Protein AF-A0ABD0XLP2-F1 (afdb_monomer)

Organism: Umbra pygmaea (NCBI:txid75934)

InterPro domains:
  IPR050401 Cyclic nucleotide synthase [PTHR11920] (125-281)

pLDDT: mean 72.4, std 16.61, range [35.53, 95.44]

Radius of gyration: 47.88 Å; Cα contacts (8 Å, |Δi|>4): 166; chains: 1; bounding box: 102×60×134 Å

Structure (mmCIF, N/CA/C/O backbone):
data_AF-A0ABD0XLP2-F1
#
_entry.id   AF-A0ABD0XLP2-F1
#
loop_
_atom_site.group_PDB
_atom_site.id
_atom_site.type_symbol
_atom_site.label_atom_id
_atom_site.label_alt_id
_atom_site.label_comp_id
_atom_site.label_asym_id
_atom_site.label_entity_id
_atom_site.label_seq_id
_atom_site.pdbx_PDB_ins_code
_atom_site.Cartn_x
_atom_site.Cartn_y
_atom_site.Cartn_z
_atom_site.occupancy
_atom_site.B_iso_or_equiv
_atom_site.auth_seq_id
_atom_site.auth_comp_id
_atom_site.auth_asym_id
_atom_site.auth_atom_id
_atom_site.pdbx_PDB_model_num
ATOM 1 N N . MET A 1 1 ? -5.937 -37.568 10.410 1.00 35.53 1 MET A N 1
ATOM 2 C CA . MET A 1 1 ? -6.331 -36.378 11.197 1.00 35.53 1 MET A CA 1
ATOM 3 C C . MET A 1 1 ? -5.118 -35.465 11.340 1.00 35.53 1 MET A C 1
ATOM 5 O O . MET A 1 1 ? -4.284 -35.710 12.200 1.00 35.53 1 MET A O 1
ATOM 9 N N . LYS A 1 2 ? -4.945 -34.484 10.444 1.00 35.62 2 LYS A N 1
ATOM 10 C CA . LYS A 1 2 ? -3.869 -33.482 10.537 1.00 35.62 2 LYS A CA 1
ATOM 11 C C . LYS A 1 2 ? -4.492 -32.168 11.014 1.00 35.62 2 LYS A C 1
ATOM 13 O O . LYS A 1 2 ? -5.402 -31.656 10.377 1.00 35.62 2 LYS A O 1
ATOM 18 N N . SER A 1 3 ? -4.052 -31.692 12.175 1.00 38.22 3 SER A N 1
ATOM 19 C CA . SER A 1 3 ? -4.499 -30.436 12.784 1.00 38.22 3 SER A CA 1
ATOM 20 C C . SER A 1 3 ? -3.808 -29.268 12.076 1.00 38.22 3 SER A C 1
ATOM 22 O O . SER A 1 3 ? -2.582 -29.167 12.111 1.00 38.22 3 SER A O 1
ATOM 24 N N . HIS A 1 4 ? -4.585 -28.421 11.400 1.00 44.06 4 HIS A N 1
ATOM 25 C CA . HIS A 1 4 ? -4.099 -27.193 10.771 1.00 44.06 4 HIS A CA 1
ATOM 26 C C . HIS A 1 4 ? -3.971 -26.078 11.828 1.00 44.06 4 HIS A C 1
ATOM 28 O O . HIS A 1 4 ? -4.873 -25.874 12.641 1.00 44.06 4 HIS A O 1
ATOM 34 N N . ARG A 1 5 ? -2.821 -25.389 11.845 1.00 40.41 5 ARG A N 1
ATOM 35 C CA . ARG A 1 5 ? -2.496 -24.256 12.735 1.00 40.41 5 ARG A CA 1
ATOM 36 C C . ARG A 1 5 ? -2.388 -22.968 11.916 1.00 40.41 5 ARG A C 1
ATOM 38 O O . ARG A 1 5 ? -1.943 -23.021 10.772 1.00 40.41 5 ARG A O 1
ATOM 45 N N . SER A 1 6 ? -2.754 -21.828 12.505 1.00 43.44 6 SER A N 1
ATOM 46 C CA . SER A 1 6 ? -2.600 -20.505 11.878 1.00 43.44 6 SER A CA 1
ATOM 47 C C . SER A 1 6 ? -1.142 -20.011 11.907 1.00 43.44 6 SER A C 1
ATOM 49 O O . SER A 1 6 ? -0.283 -20.612 12.558 1.00 43.44 6 SER A O 1
ATOM 51 N N . SER A 1 7 ? -0.861 -18.881 11.244 1.00 43.84 7 SER A N 1
ATOM 52 C CA . SER A 1 7 ? 0.463 -18.231 11.143 1.00 43.84 7 SER A CA 1
ATOM 53 C C . SER A 1 7 ? 1.088 -17.795 12.481 1.00 43.84 7 SER A C 1
ATOM 55 O O . SER A 1 7 ? 2.247 -17.388 12.507 1.00 43.84 7 SER A O 1
ATOM 57 N N . GLN A 1 8 ? 0.358 -17.918 13.595 1.00 44.94 8 GLN A N 1
ATOM 58 C CA . GLN A 1 8 ? 0.845 -17.688 14.963 1.00 44.94 8 GLN A CA 1
ATOM 59 C C . GLN A 1 8 ? 0.905 -18.969 15.819 1.00 44.94 8 GLN A C 1
ATOM 61 O O . GLN A 1 8 ? 1.177 -18.909 17.014 1.00 44.94 8 GLN A O 1
ATOM 66 N N . GLY A 1 9 ? 0.680 -20.150 15.232 1.00 43.00 9 GLY A N 1
ATOM 67 C CA . GLY A 1 9 ? 0.882 -21.437 15.905 1.00 43.00 9 GLY A CA 1
ATOM 68 C C . GLY A 1 9 ? -0.204 -21.850 16.906 1.00 43.00 9 GLY A C 1
ATOM 69 O O . GLY A 1 9 ? -0.047 -22.887 17.553 1.00 43.00 9 GLY A O 1
ATOM 70 N N . GLN A 1 10 ? -1.312 -21.112 17.018 1.00 47.41 10 GLN A N 1
ATOM 71 C CA . GLN A 1 10 ? -2.465 -21.519 17.828 1.00 47.41 10 GLN A CA 1
ATOM 72 C C . GLN A 1 10 ? -3.327 -22.563 17.100 1.00 47.41 10 GLN A C 1
ATOM 74 O O . GLN A 1 10 ? -3.529 -22.507 15.884 1.00 47.41 10 GLN A O 1
ATOM 79 N N . ALA A 1 11 ? -3.813 -23.547 17.861 1.00 47.97 11 ALA A N 1
ATOM 80 C CA . ALA A 1 11 ? -4.757 -24.552 17.386 1.00 47.97 11 ALA A CA 1
ATOM 81 C C . ALA A 1 11 ? -6.171 -23.950 17.340 1.00 47.97 11 ALA A C 1
ATOM 83 O O . ALA A 1 11 ? -6.592 -23.296 18.292 1.00 47.97 11 ALA A O 1
ATOM 84 N N . CYS A 1 12 ? -6.906 -24.183 16.250 1.00 44.84 12 CYS A N 1
ATOM 85 C CA . CYS A 1 12 ? -8.290 -23.729 16.066 1.00 44.84 12 CYS A C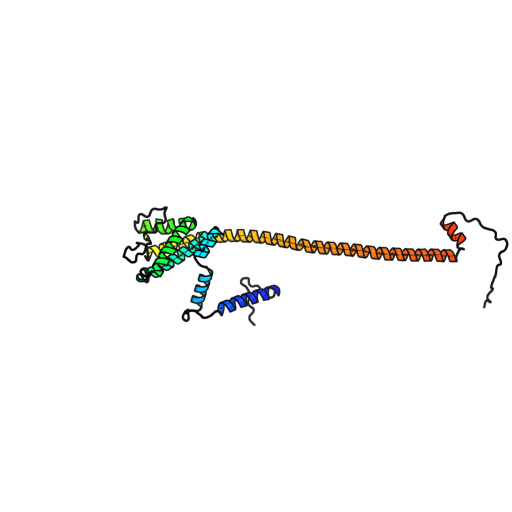A 1
ATOM 86 C C . CYS A 1 12 ? -9.264 -24.547 16.936 1.00 44.84 12 CYS A C 1
ATOM 88 O O . CYS A 1 12 ? -10.045 -25.339 16.422 1.00 44.84 12 CYS A O 1
ATOM 90 N N . SER A 1 13 ? -9.172 -24.424 18.261 1.00 48.22 13 SER A N 1
ATOM 91 C CA . SER A 1 13 ? -10.029 -25.143 19.217 1.00 48.22 13 SER A CA 1
ATOM 92 C C . SER A 1 13 ? -11.009 -24.236 19.966 1.00 48.22 13 SER A C 1
ATOM 94 O O . SER A 1 13 ? -11.648 -24.685 20.914 1.00 48.22 13 SER A O 1
ATOM 96 N N . GLN A 1 14 ? -11.134 -22.964 19.576 1.00 53.00 14 GLN A N 1
ATOM 97 C CA . GLN A 1 14 ? -12.180 -22.075 20.083 1.00 53.00 14 GLN A CA 1
ATOM 98 C C . GLN A 1 14 ? -13.362 -22.089 19.115 1.00 53.00 14 GLN A C 1
ATOM 100 O O . GLN A 1 14 ? -13.201 -21.782 17.937 1.00 53.00 14 GLN A O 1
ATOM 105 N N . VAL A 1 15 ? -14.533 -22.467 19.632 1.00 57.34 15 VAL A N 1
ATOM 106 C CA . VAL A 1 15 ? -15.779 -22.720 18.885 1.00 57.34 15 VAL A CA 1
ATOM 107 C C . VAL A 1 15 ? -16.191 -21.529 18.003 1.00 57.34 15 VAL A C 1
ATOM 109 O O . VAL A 1 15 ? -16.695 -21.743 16.911 1.00 57.34 15 VAL A O 1
ATOM 112 N N . GLU A 1 16 ? -15.887 -20.290 18.404 1.00 52.69 16 GLU A N 1
ATOM 113 C CA . GLU A 1 16 ? -16.194 -19.078 17.620 1.00 52.69 16 GLU A CA 1
ATOM 114 C C . GLU A 1 16 ? -15.282 -18.860 16.398 1.00 52.69 16 GLU A C 1
ATOM 116 O O . GLU A 1 16 ? -15.665 -18.159 15.466 1.00 52.69 16 GLU A O 1
ATOM 121 N N . LEU A 1 17 ? -14.087 -19.463 16.362 1.00 50.81 17 LEU A N 1
ATOM 122 C CA . LEU A 1 17 ? -13.168 -19.346 15.221 1.00 50.81 17 LEU A CA 1
ATOM 123 C C . LEU A 1 17 ? -13.360 -20.456 14.182 1.00 50.81 17 LEU A C 1
ATOM 125 O O . LEU A 1 17 ? -12.813 -20.356 13.085 1.00 50.81 17 LEU A O 1
ATOM 129 N N . VAL A 1 18 ? -14.104 -21.514 14.519 1.00 57.09 18 VAL A N 1
ATOM 130 C CA . VAL A 1 18 ? -14.320 -22.664 13.630 1.00 57.09 18 VAL A CA 1
ATOM 131 C C . VAL A 1 18 ? -15.167 -22.253 12.431 1.00 57.09 18 VAL A C 1
ATOM 133 O O . VAL A 1 18 ? -14.746 -22.510 11.308 1.00 57.09 18 VAL A O 1
ATOM 136 N N . ASP A 1 19 ? -16.261 -21.521 12.655 1.00 59.16 19 ASP A N 1
ATOM 137 C CA . ASP A 1 19 ? -17.116 -20.999 11.578 1.00 59.16 19 ASP A CA 1
ATOM 138 C C . ASP A 1 19 ? -16.369 -19.995 10.698 1.00 59.16 19 ASP A C 1
ATOM 140 O O . ASP A 1 19 ? -16.501 -20.006 9.476 1.00 59.16 19 ASP A O 1
ATOM 144 N N . PHE A 1 20 ? -15.524 -19.151 11.297 1.00 51.28 20 PHE A N 1
ATOM 145 C CA . PHE A 1 20 ? -14.704 -18.209 10.540 1.00 51.28 20 PHE A CA 1
ATOM 146 C C . PHE A 1 20 ? -13.661 -18.929 9.681 1.00 51.28 20 PHE A C 1
ATOM 148 O O . PHE A 1 20 ? -13.504 -18.595 8.511 1.00 51.28 20 PHE A O 1
ATOM 155 N N . CYS A 1 21 ? -12.968 -19.932 10.228 1.00 51.94 21 CYS A N 1
ATOM 156 C CA . CYS A 1 21 ? -11.991 -20.722 9.484 1.00 51.94 21 CYS A CA 1
ATOM 157 C C . CYS A 1 21 ? -12.639 -21.633 8.438 1.00 51.94 21 CYS A C 1
ATOM 159 O O . CYS A 1 21 ? -12.037 -21.831 7.387 1.00 51.94 21 CYS A O 1
ATOM 161 N N . GLN A 1 22 ? -13.840 -22.160 8.688 1.00 61.19 22 GLN A N 1
ATOM 162 C CA . GLN A 1 22 ? -14.605 -22.902 7.687 1.00 61.19 22 GLN A CA 1
ATOM 163 C C . GLN A 1 22 ? -15.065 -21.988 6.563 1.00 61.19 22 GLN A C 1
ATOM 165 O O . GLN A 1 22 ? -14.794 -22.322 5.419 1.00 61.19 22 GLN A O 1
ATOM 170 N N . ASN A 1 23 ? -15.615 -20.810 6.869 1.00 58.75 23 ASN A N 1
ATOM 171 C CA . ASN A 1 23 ? -15.965 -19.825 5.847 1.00 58.75 23 ASN A CA 1
ATOM 172 C C . ASN A 1 23 ? -14.739 -19.397 5.046 1.00 58.75 23 ASN A C 1
ATOM 174 O O . ASN A 1 23 ? -14.781 -19.385 3.825 1.00 58.75 23 ASN A O 1
ATOM 178 N N . LEU A 1 24 ? -13.617 -19.086 5.700 1.00 54.25 24 LEU A N 1
ATOM 179 C CA . LEU A 1 24 ? -12.378 -18.741 5.000 1.00 54.25 24 LEU A CA 1
ATOM 180 C C . LEU A 1 24 ? -11.895 -19.882 4.114 1.00 54.25 24 LEU A C 1
ATOM 182 O O . LEU A 1 24 ? -11.473 -19.638 2.991 1.00 54.25 24 LEU A O 1
ATOM 186 N N . ASN A 1 25 ? -11.951 -21.116 4.606 1.00 57.97 25 ASN A N 1
ATOM 187 C CA . ASN A 1 25 ? -11.546 -22.277 3.838 1.00 57.97 25 ASN A CA 1
ATOM 188 C C . ASN A 1 25 ? -12.509 -22.545 2.677 1.00 57.97 25 ASN A C 1
ATOM 190 O O . ASN A 1 25 ? -12.039 -22.889 1.605 1.00 57.97 25 ASN A O 1
ATOM 194 N N . GLU A 1 26 ? -13.815 -22.349 2.843 1.00 56.56 26 GLU A N 1
ATOM 195 C CA . GLU A 1 26 ? -14.806 -22.441 1.767 1.00 56.56 26 GLU A CA 1
ATOM 196 C C . GLU A 1 26 ? -14.599 -21.340 0.732 1.00 56.56 26 GLU A C 1
ATOM 198 O O . GLU A 1 26 ? -14.468 -21.670 -0.439 1.00 56.56 26 GLU A O 1
ATOM 203 N N . TYR A 1 27 ? -14.399 -20.084 1.142 1.00 51.25 27 TYR A N 1
ATOM 204 C CA . TYR A 1 27 ? -14.026 -18.995 0.235 1.00 51.25 27 TYR A CA 1
ATOM 205 C C . TYR A 1 27 ? -12.727 -19.301 -0.509 1.00 51.25 27 TYR A C 1
ATOM 207 O O . TYR A 1 27 ? -12.660 -19.121 -1.718 1.00 51.25 27 TYR A O 1
ATOM 215 N N . PHE A 1 28 ? -11.698 -19.805 0.176 1.00 52.19 28 PHE A N 1
ATOM 216 C CA . PHE A 1 28 ? -10.444 -20.195 -0.470 1.00 52.19 28 PHE A CA 1
ATOM 217 C C . PHE A 1 28 ? -10.615 -21.403 -1.398 1.00 52.19 28 PHE A C 1
ATOM 219 O O . PHE A 1 28 ? -9.983 -21.448 -2.449 1.00 52.19 28 PHE A O 1
ATOM 226 N N . THR A 1 29 ? -11.464 -22.368 -1.047 1.00 53.88 29 THR A N 1
ATOM 227 C CA . THR A 1 29 ? -11.685 -23.588 -1.839 1.00 53.88 29 THR A CA 1
ATOM 228 C C . THR A 1 29 ? -12.561 -23.302 -3.057 1.00 53.88 29 THR A C 1
ATOM 230 O O . THR A 1 29 ? -12.259 -23.788 -4.140 1.00 53.88 29 THR A O 1
ATOM 233 N N . GLU A 1 30 ? -13.591 -22.470 -2.921 1.00 53.62 30 GLU A N 1
ATOM 234 C CA . GLU A 1 30 ? -14.420 -21.951 -4.013 1.00 53.62 30 GLU A CA 1
ATOM 235 C C . GLU A 1 30 ? -13.583 -21.066 -4.948 1.00 53.62 30 GLU A C 1
ATOM 237 O O . GLU A 1 30 ? -13.613 -21.232 -6.167 1.00 53.62 30 GLU A O 1
ATOM 242 N N . TYR A 1 31 ? -12.714 -20.222 -4.385 1.00 49.62 31 TYR A N 1
ATOM 243 C CA . TYR A 1 31 ? -11.760 -19.420 -5.147 1.00 49.62 31 TYR A CA 1
ATOM 244 C C . TYR A 1 31 ? -10.750 -20.289 -5.908 1.00 49.62 31 TYR A C 1
ATOM 246 O O . TYR A 1 31 ? -10.443 -19.998 -7.059 1.00 49.62 31 TYR A O 1
ATOM 254 N N . LEU A 1 32 ? -10.249 -21.383 -5.327 1.00 52.09 32 LEU A N 1
ATOM 255 C CA . LEU A 1 32 ? -9.331 -22.313 -6.002 1.00 52.09 32 LEU A CA 1
ATOM 256 C C . LEU A 1 32 ? -10.029 -23.229 -7.026 1.00 52.09 32 LEU A C 1
ATOM 258 O O . LEU A 1 32 ? -9.410 -23.574 -8.027 1.00 52.09 32 LEU A O 1
ATOM 262 N N . ASN A 1 33 ? -11.302 -23.580 -6.820 1.00 53.81 33 ASN A N 1
ATOM 263 C CA . ASN A 1 33 ? -12.069 -24.460 -7.713 1.00 53.81 33 ASN A CA 1
ATOM 264 C C . ASN A 1 33 ? -12.760 -23.746 -8.882 1.00 53.81 33 ASN A C 1
ATOM 266 O O . ASN A 1 33 ? -13.297 -24.431 -9.755 1.00 53.81 33 ASN A O 1
ATOM 270 N N . THR A 1 34 ? -12.748 -22.410 -8.944 1.00 42.75 34 THR A N 1
ATOM 271 C CA . THR A 1 34 ? -13.166 -21.676 -10.151 1.00 42.75 34 THR A CA 1
ATOM 272 C C . THR A 1 34 ? -12.134 -21.879 -11.256 1.00 42.75 34 THR A C 1
ATOM 274 O O . THR A 1 34 ? -11.219 -21.087 -11.479 1.00 42.75 34 THR A O 1
ATOM 277 N N . ASN A 1 35 ? -12.279 -23.011 -11.929 1.00 44.38 35 ASN A N 1
ATOM 278 C CA . ASN A 1 35 ? -11.600 -23.338 -13.159 1.00 44.38 35 ASN A CA 1
ATOM 279 C C . ASN A 1 35 ? -12.581 -23.176 -14.321 1.00 44.38 35 ASN A C 1
ATOM 281 O O . ASN A 1 35 ? -13.688 -23.705 -14.282 1.00 44.38 35 ASN A O 1
ATOM 285 N N . LEU A 1 36 ? -12.064 -22.549 -15.378 1.00 48.78 36 LEU A N 1
ATOM 286 C CA . LEU A 1 36 ? -12.473 -22.695 -16.774 1.00 48.78 36 LEU A CA 1
ATOM 287 C C . LEU A 1 36 ? -13.747 -21.972 -17.232 1.00 48.78 36 LEU A C 1
ATOM 289 O O . LEU A 1 36 ? -14.801 -22.579 -17.375 1.00 48.78 36 LEU A O 1
ATOM 293 N N . GLU A 1 37 ? -13.557 -20.748 -17.724 1.00 39.84 37 GLU A N 1
ATOM 294 C CA . GLU A 1 37 ? -14.137 -20.378 -19.028 1.00 39.84 37 GLU A CA 1
ATOM 295 C C . GLU A 1 37 ? -13.203 -19.460 -19.844 1.00 39.84 37 GLU A C 1
ATOM 297 O O . GLU A 1 37 ? -13.639 -18.618 -20.621 1.00 39.84 37 GLU A O 1
ATOM 302 N N . GLY A 1 38 ? -11.884 -19.617 -19.664 1.00 48.81 38 GLY A N 1
ATOM 303 C CA . GLY A 1 38 ? -10.863 -18.830 -20.358 1.00 48.81 38 GLY A CA 1
ATOM 304 C C . GLY A 1 38 ? -9.609 -19.648 -20.664 1.00 48.81 38 GLY A C 1
ATOM 305 O O . GLY A 1 38 ? -9.211 -20.506 -19.878 1.00 48.81 38 GLY A O 1
ATOM 306 N N . ASP A 1 39 ? -9.030 -19.379 -21.829 1.00 45.28 39 ASP A N 1
ATOM 307 C CA . ASP A 1 39 ? -8.025 -20.114 -22.612 1.00 45.28 39 ASP A CA 1
ATOM 308 C C . ASP A 1 39 ? -6.619 -20.245 -21.970 1.00 45.28 39 ASP A C 1
ATOM 310 O O . ASP A 1 39 ? -5.605 -19.907 -22.569 1.00 45.28 39 ASP A O 1
ATOM 314 N N . TYR A 1 40 ? -6.529 -20.717 -20.721 1.00 52.31 40 TYR A N 1
ATOM 315 C CA . TYR A 1 40 ? -5.266 -20.795 -19.961 1.00 52.31 40 TYR A CA 1
ATOM 316 C C . TYR A 1 40 ? -4.974 -22.207 -19.437 1.00 52.31 40 TYR A C 1
ATOM 318 O O . TYR A 1 40 ? -4.609 -22.407 -18.280 1.00 52.31 40 TYR A O 1
ATOM 326 N N . LYS A 1 41 ? -5.150 -23.222 -20.289 1.00 51.78 41 LYS A N 1
ATOM 327 C CA . LYS A 1 41 ? -4.984 -24.641 -19.917 1.00 51.78 41 LYS A CA 1
ATOM 328 C C . LYS A 1 41 ? -3.528 -25.102 -19.743 1.00 51.78 41 LYS A C 1
ATOM 330 O O . LYS A 1 41 ? -3.315 -26.219 -19.283 1.00 51.78 41 LYS A O 1
ATOM 335 N N . GLU A 1 42 ? -2.544 -24.279 -20.104 1.00 52.97 42 GLU A N 1
ATOM 336 C CA . GLU A 1 42 ? -1.121 -24.669 -20.135 1.00 52.97 42 GLU A CA 1
ATOM 337 C C . GLU A 1 42 ? -0.269 -24.103 -18.990 1.00 52.97 42 GLU A C 1
ATOM 339 O O . GLU A 1 42 ? 0.909 -24.437 -18.873 1.00 52.97 42 GLU A O 1
ATOM 344 N N . TRP A 1 43 ? -0.818 -23.241 -18.135 1.00 47.06 43 TRP A N 1
ATOM 345 C CA . TRP A 1 43 ? -0.012 -22.552 -17.128 1.00 47.06 43 TRP A CA 1
ATOM 346 C C . TRP A 1 43 ? 0.141 -23.413 -15.873 1.00 47.06 43 TRP A C 1
ATOM 348 O O . TRP A 1 43 ? -0.826 -23.963 -15.351 1.00 47.06 43 TRP A O 1
ATOM 358 N N . SER A 1 44 ? 1.373 -23.519 -15.368 1.00 57.72 44 SER A N 1
ATOM 359 C CA . SER A 1 44 ? 1.646 -24.168 -14.082 1.00 57.72 44 SER A CA 1
ATOM 360 C C . SER A 1 44 ? 0.806 -23.543 -12.958 1.00 57.72 44 SER A C 1
ATOM 362 O O . SER A 1 44 ? 0.502 -22.345 -12.979 1.00 57.72 44 SER A O 1
ATOM 364 N N . GLU A 1 45 ? 0.480 -24.326 -11.931 1.00 57.78 45 GLU A N 1
ATOM 365 C CA . GLU A 1 45 ? -0.261 -23.850 -10.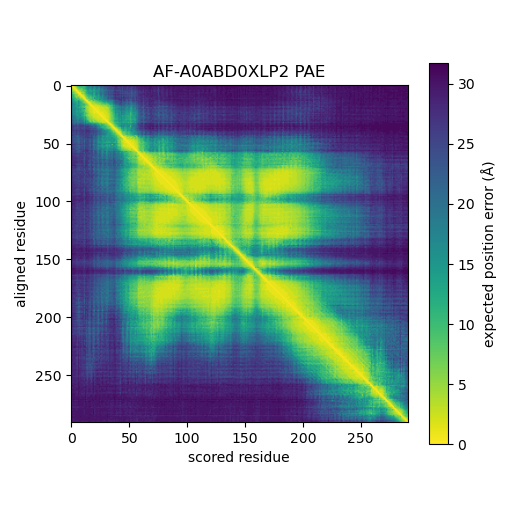750 1.00 57.78 45 GLU A CA 1
ATOM 366 C C . GLU A 1 45 ? 0.404 -22.614 -10.104 1.00 57.78 45 GLU A C 1
ATOM 368 O O . GLU A 1 45 ? -0.276 -21.718 -9.606 1.00 57.78 45 GLU A O 1
ATOM 373 N N . PHE A 1 46 ? 1.735 -22.509 -10.196 1.00 47.91 46 PHE A N 1
ATOM 374 C CA . PHE A 1 46 ? 2.505 -21.356 -9.726 1.00 47.91 46 PHE A CA 1
ATOM 375 C C . PHE A 1 46 ? 2.282 -20.095 -10.565 1.00 47.91 46 PHE A C 1
ATOM 377 O O . PHE A 1 46 ? 2.081 -19.023 -10.000 1.00 47.91 46 PHE A O 1
ATOM 384 N N . SER A 1 47 ? 2.270 -20.203 -11.895 1.00 56.75 47 SER A N 1
ATOM 385 C CA . SER A 1 47 ? 1.957 -19.066 -12.777 1.00 56.75 47 SER A CA 1
ATOM 386 C C . SER A 1 47 ? 0.536 -18.554 -12.553 1.00 56.75 47 SER A C 1
ATOM 388 O O . SER A 1 47 ? 0.320 -17.348 -12.539 1.00 56.75 47 SER A O 1
ATOM 390 N N . LEU A 1 48 ? -0.418 -19.448 -12.281 1.00 55.41 48 LEU A N 1
ATOM 391 C CA . LEU A 1 48 ? -1.801 -19.064 -12.007 1.00 55.41 48 LEU A CA 1
ATOM 392 C C . LEU A 1 48 ? -1.953 -18.374 -10.640 1.00 55.41 48 LEU A C 1
ATOM 394 O O . LEU A 1 48 ? -2.684 -17.392 -10.512 1.00 55.41 48 LEU A O 1
ATOM 398 N N . ALA A 1 49 ? -1.213 -18.833 -9.625 1.00 56.44 49 ALA A N 1
ATOM 399 C CA . ALA A 1 49 ? -1.141 -18.163 -8.328 1.00 56.44 49 ALA A CA 1
ATOM 400 C C . ALA A 1 49 ? -0.512 -16.764 -8.438 1.00 56.44 49 ALA A C 1
ATOM 402 O O . ALA A 1 49 ? -1.006 -15.823 -7.820 1.00 56.44 49 ALA A O 1
ATOM 403 N N . ILE A 1 50 ? 0.536 -16.608 -9.253 1.00 54.59 50 ILE A N 1
ATOM 404 C CA . ILE A 1 50 ? 1.179 -15.312 -9.512 1.00 54.59 50 ILE A CA 1
ATOM 405 C C . ILE A 1 50 ? 0.197 -14.351 -10.192 1.00 54.59 50 ILE A C 1
ATOM 407 O O . ILE A 1 50 ? 0.052 -13.222 -9.733 1.00 54.59 50 ILE A O 1
ATOM 411 N N . VAL A 1 51 ? -0.535 -14.805 -11.212 1.00 54.12 51 VAL A N 1
ATOM 412 C CA . VAL A 1 51 ? -1.548 -13.997 -11.917 1.00 54.12 51 VAL A CA 1
ATOM 413 C C . VAL A 1 51 ? -2.655 -13.548 -10.973 1.00 54.12 51 VAL A C 1
ATOM 415 O O . VAL A 1 51 ? -2.985 -12.372 -10.937 1.00 54.12 51 VAL A O 1
ATOM 418 N N . ARG A 1 52 ? -3.169 -14.441 -10.123 1.00 57.78 52 ARG A N 1
ATOM 419 C CA . ARG A 1 52 ? -4.211 -14.084 -9.147 1.00 57.78 52 ARG A CA 1
ATOM 420 C C . ARG A 1 52 ? -3.717 -13.133 -8.054 1.00 57.78 52 ARG A C 1
ATOM 422 O O . ARG A 1 52 ? -4.496 -12.332 -7.546 1.00 57.78 52 ARG A O 1
ATOM 429 N N . ILE A 1 53 ? -2.440 -13.212 -7.673 1.00 58.09 53 ILE A N 1
ATOM 430 C CA . ILE A 1 53 ? -1.818 -12.237 -6.763 1.00 58.09 53 ILE A CA 1
ATOM 431 C C . ILE A 1 53 ? -1.664 -10.881 -7.466 1.00 58.09 53 ILE A C 1
ATOM 433 O O . ILE A 1 53 ? -1.911 -9.853 -6.841 1.00 58.09 53 ILE A O 1
ATOM 437 N N . LEU A 1 54 ? -1.310 -10.868 -8.753 1.00 56.84 54 LEU A N 1
ATOM 438 C CA . LEU A 1 54 ? -1.229 -9.651 -9.565 1.00 56.84 54 LEU A CA 1
ATOM 439 C C . LEU A 1 54 ? -2.613 -9.011 -9.784 1.00 56.84 54 LEU A C 1
ATOM 441 O O . LEU A 1 54 ? -2.741 -7.800 -9.613 1.00 56.84 54 LEU A O 1
ATOM 445 N N . ASP A 1 55 ? -3.659 -9.808 -10.022 1.00 54.84 55 ASP A N 1
ATOM 446 C CA . ASP A 1 55 ? -5.055 -9.346 -10.086 1.00 54.84 55 ASP A CA 1
ATOM 447 C C . ASP A 1 55 ? -5.524 -8.769 -8.744 1.00 54.84 55 ASP A C 1
ATOM 449 O O . ASP A 1 55 ? -6.200 -7.741 -8.705 1.00 54.84 55 ASP A O 1
ATOM 453 N N . PHE A 1 56 ? -5.116 -9.375 -7.621 1.00 51.47 56 PHE A N 1
ATOM 454 C CA . PHE A 1 56 ? -5.389 -8.836 -6.284 1.00 51.47 56 PHE A CA 1
ATOM 455 C C . PHE A 1 56 ? -4.691 -7.497 -6.042 1.00 51.47 56 PHE A C 1
ATOM 457 O O . PHE A 1 56 ? -5.209 -6.641 -5.320 1.00 51.47 56 PHE A O 1
ATOM 464 N N . TRP A 1 57 ? -3.517 -7.290 -6.644 1.00 52.78 57 TRP A N 1
ATOM 465 C CA . TRP A 1 57 ? -2.868 -5.991 -6.579 1.00 52.78 57 TRP A CA 1
ATOM 466 C C . TRP A 1 57 ? -3.727 -4.938 -7.303 1.00 52.78 57 TRP A C 1
ATOM 468 O O . TRP A 1 57 ? -3.693 -3.785 -6.893 1.00 52.78 57 TRP A O 1
ATOM 478 N N . GLY A 1 58 ? -4.589 -5.303 -8.250 1.00 58.66 58 GLY A N 1
ATOM 479 C CA . GLY A 1 58 ? -5.599 -4.415 -8.828 1.00 58.66 58 GLY A CA 1
ATOM 480 C C . GLY A 1 58 ? -5.082 -3.554 -9.979 1.00 58.66 58 GLY A C 1
ATOM 481 O O . GLY A 1 58 ? -3.894 -3.549 -10.301 1.00 58.66 58 GLY A O 1
ATOM 482 N N . ASP A 1 59 ? -6.006 -2.835 -10.609 1.00 67.81 59 ASP A N 1
ATOM 483 C CA . ASP A 1 59 ? -5.741 -2.024 -11.797 1.00 67.81 59 ASP A CA 1
ATOM 484 C C . ASP A 1 59 ? -5.120 -0.658 -11.445 1.00 67.81 59 ASP A C 1
ATOM 486 O O . ASP A 1 59 ? -5.400 -0.084 -10.385 1.00 67.81 59 ASP A O 1
ATOM 490 N N . VAL A 1 60 ? -4.294 -0.109 -12.341 1.00 69.38 60 VAL A N 1
ATOM 491 C CA . VAL A 1 60 ? -3.623 1.193 -12.157 1.00 69.38 60 VAL A CA 1
ATOM 492 C C . VAL A 1 60 ? -4.661 2.301 -11.936 1.00 69.38 60 VAL A C 1
ATOM 494 O O . VAL A 1 60 ? -4.475 3.179 -11.095 1.00 69.38 60 VAL A O 1
ATOM 497 N N . GLU A 1 61 ? -5.795 2.222 -12.624 1.00 70.69 61 GLU A N 1
ATOM 498 C CA . GLU A 1 61 ? -6.953 3.107 -12.526 1.00 70.69 61 GLU A CA 1
ATOM 499 C C . GLU A 1 61 ? -7.545 3.111 -11.117 1.00 70.69 61 GLU A C 1
ATOM 501 O O . GLU A 1 61 ? -7.836 4.171 -10.554 1.00 70.69 61 GLU A O 1
ATOM 506 N N . GLN A 1 62 ? -7.690 1.924 -10.524 1.00 70.88 62 GLN A N 1
ATOM 507 C CA . GLN A 1 62 ? -8.197 1.779 -9.164 1.00 70.88 62 GLN A CA 1
ATOM 508 C C . GLN A 1 62 ? -7.207 2.349 -8.153 1.00 70.88 62 GLN A C 1
ATOM 510 O O . GLN A 1 62 ? -7.622 3.012 -7.204 1.00 70.88 62 GLN A O 1
ATOM 515 N N . ASP A 1 63 ? -5.906 2.151 -8.365 1.00 68.31 63 ASP A N 1
ATOM 516 C CA . ASP A 1 63 ? -4.883 2.729 -7.499 1.00 68.31 63 ASP A CA 1
ATOM 517 C C . ASP A 1 63 ? -4.829 4.259 -7.610 1.00 68.31 63 ASP A C 1
ATOM 519 O O . ASP A 1 63 ? -4.685 4.928 -6.589 1.00 68.31 63 ASP A O 1
ATOM 523 N N . VAL A 1 64 ? -5.041 4.842 -8.794 1.00 72.25 64 VAL A N 1
ATOM 524 C CA . VAL A 1 64 ? -5.180 6.302 -8.957 1.00 72.25 64 VAL A CA 1
ATOM 525 C C . VAL A 1 64 ? -6.399 6.830 -8.191 1.00 72.25 64 VAL A C 1
ATOM 527 O O . VAL A 1 64 ? -6.300 7.854 -7.508 1.00 72.25 64 VAL A O 1
ATOM 530 N N . CYS A 1 65 ? -7.537 6.130 -8.243 1.00 71.62 65 CYS A N 1
ATOM 531 C CA . CYS A 1 65 ? -8.708 6.471 -7.430 1.00 71.62 65 CYS A CA 1
ATOM 532 C C . CYS A 1 65 ? -8.415 6.358 -5.927 1.00 71.62 65 CYS A C 1
ATOM 534 O O . CYS A 1 65 ? -8.759 7.266 -5.171 1.00 71.62 65 CYS A O 1
ATOM 536 N N . ARG A 1 66 ? -7.715 5.303 -5.492 1.00 71.06 66 ARG A N 1
ATOM 537 C CA . ARG A 1 66 ? -7.324 5.116 -4.086 1.00 71.06 66 ARG A CA 1
ATOM 538 C C . ARG A 1 66 ? -6.350 6.179 -3.602 1.00 71.06 66 ARG A C 1
ATOM 540 O O . ARG A 1 66 ? -6.471 6.596 -2.460 1.00 71.06 66 ARG A O 1
ATOM 547 N N . VAL A 1 67 ? -5.441 6.674 -4.443 1.00 76.06 67 VAL A N 1
ATOM 548 C CA . VAL A 1 67 ? -4.532 7.780 -4.083 1.00 76.06 67 VAL A CA 1
ATOM 549 C C . VAL A 1 67 ? -5.299 9.064 -3.763 1.00 76.06 67 VAL A C 1
ATOM 551 O O . VAL A 1 67 ? -4.884 9.827 -2.890 1.00 76.06 67 VAL A O 1
ATOM 554 N N . LYS A 1 68 ? -6.439 9.301 -4.424 1.00 75.00 68 LYS A N 1
ATOM 555 C CA . LYS A 1 68 ? -7.304 10.450 -4.122 1.00 75.00 68 LYS A CA 1
ATOM 556 C C . LYS A 1 68 ? -7.938 10.350 -2.730 1.00 75.00 68 LYS A C 1
ATOM 558 O O . LYS A 1 68 ? -8.139 11.376 -2.086 1.00 75.00 68 LYS A O 1
ATOM 563 N N . GLU A 1 69 ? -8.260 9.141 -2.282 1.00 74.25 69 GLU A N 1
ATOM 564 C CA . GLU A 1 69 ? -8.883 8.889 -0.976 1.00 74.25 69 GLU A CA 1
ATOM 565 C C . GLU A 1 69 ? -7.847 8.726 0.146 1.00 74.25 69 GLU A C 1
ATOM 567 O O . GLU A 1 69 ? -8.050 9.200 1.264 1.00 74.25 69 GLU A O 1
ATOM 572 N N . PHE A 1 70 ? -6.712 8.102 -0.167 1.00 73.50 70 PHE A N 1
ATOM 573 C CA . PHE A 1 70 ? -5.626 7.782 0.748 1.00 73.50 70 PHE A CA 1
ATOM 574 C C . PHE A 1 70 ? -4.297 8.267 0.155 1.00 73.50 70 PHE A C 1
ATOM 576 O O . PHE A 1 70 ? -3.689 7.564 -0.657 1.00 73.50 70 PHE A O 1
ATOM 583 N N . PRO A 1 71 ? -3.789 9.439 0.579 1.00 77.31 71 PRO A N 1
ATOM 584 C CA . PRO A 1 71 ? -2.565 10.010 0.014 1.00 77.31 71 PRO A CA 1
ATOM 585 C C . PRO A 1 71 ? -1.333 9.124 0.251 1.00 77.31 71 PRO A C 1
ATOM 587 O O . PRO A 1 71 ? -0.372 9.190 -0.509 1.00 77.31 71 PRO A O 1
ATOM 590 N N . ASP A 1 72 ? -1.375 8.254 1.261 1.00 76.31 72 ASP A N 1
ATOM 591 C CA . ASP A 1 72 ? -0.315 7.293 1.580 1.00 76.31 72 ASP A CA 1
ATOM 592 C C . ASP A 1 72 ? -0.174 6.186 0.520 1.00 76.31 72 ASP A C 1
ATOM 594 O O . ASP A 1 72 ? 0.880 5.565 0.401 1.00 76.31 72 ASP A O 1
ATOM 598 N N . TRP A 1 73 ? -1.201 5.971 -0.311 1.00 82.94 73 TRP A N 1
ATOM 599 C CA . TRP A 1 73 ? -1.173 4.975 -1.386 1.00 82.94 73 TRP A CA 1
ATOM 600 C C . TRP A 1 73 ? -0.290 5.385 -2.572 1.00 82.94 73 TRP A C 1
ATOM 602 O O . TRP A 1 73 ? 0.009 4.567 -3.443 1.00 82.94 73 TRP A O 1
ATOM 612 N N . LYS A 1 74 ? 0.170 6.644 -2.605 1.00 87.31 74 LYS A N 1
ATOM 613 C CA . LYS A 1 74 ? 0.970 7.189 -3.709 1.00 87.31 74 LYS A CA 1
ATOM 614 C C . LYS A 1 74 ? 2.251 6.401 -3.967 1.00 87.31 74 LYS A C 1
ATOM 616 O O . LYS A 1 74 ? 2.629 6.227 -5.117 1.00 87.31 74 LYS A O 1
ATOM 621 N N . ASP A 1 75 ? 2.890 5.875 -2.924 1.00 86.69 75 ASP A N 1
ATOM 622 C CA . ASP A 1 75 ? 4.127 5.107 -3.084 1.00 86.69 75 ASP A CA 1
ATOM 623 C C . ASP A 1 75 ? 3.877 3.678 -3.571 1.00 86.69 75 ASP A C 1
ATOM 625 O O . ASP A 1 75 ? 4.720 3.114 -4.265 1.00 86.69 75 ASP A O 1
ATOM 629 N N . VAL A 1 76 ? 2.711 3.109 -3.250 1.00 86.94 76 VAL A N 1
ATOM 630 C CA . VAL A 1 76 ? 2.280 1.801 -3.764 1.00 86.94 76 VAL A CA 1
ATOM 631 C C . VAL A 1 76 ? 2.005 1.906 -5.263 1.00 86.94 76 VAL A C 1
ATOM 633 O O . VAL A 1 76 ? 2.518 1.098 -6.037 1.00 86.94 76 VAL A O 1
ATOM 636 N N . LEU A 1 77 ? 1.279 2.953 -5.676 1.00 88.12 77 LEU A N 1
ATOM 637 C CA . LEU A 1 77 ? 1.055 3.273 -7.086 1.00 88.12 77 LEU A CA 1
ATOM 638 C C . LEU A 1 77 ? 2.388 3.480 -7.826 1.00 88.12 77 LEU A C 1
ATOM 640 O O . LEU A 1 77 ? 2.600 2.888 -8.882 1.00 88.12 77 LEU A O 1
ATOM 644 N N . SER A 1 78 ? 3.304 4.269 -7.255 1.00 90.69 78 SER A N 1
ATOM 645 C CA . SER A 1 78 ? 4.641 4.493 -7.817 1.00 90.69 78 SER A CA 1
ATOM 646 C C . SER A 1 78 ? 5.423 3.193 -8.006 1.00 90.69 78 SER A C 1
ATOM 648 O O . SER A 1 78 ? 5.999 2.978 -9.070 1.00 90.69 78 SER A O 1
ATOM 650 N N . LEU A 1 79 ? 5.428 2.307 -7.003 1.00 89.88 79 LEU A N 1
ATOM 651 C CA . LEU A 1 79 ? 6.142 1.033 -7.076 1.00 89.88 79 LEU A CA 1
ATOM 652 C C . LEU A 1 79 ? 5.575 0.138 -8.184 1.00 89.88 79 LEU A C 1
ATOM 654 O O . LEU A 1 79 ? 6.343 -0.422 -8.964 1.00 89.88 79 LEU A O 1
ATOM 658 N N . ARG A 1 80 ? 4.243 0.045 -8.288 1.00 87.62 80 ARG A N 1
ATOM 659 C CA . ARG A 1 80 ? 3.584 -0.718 -9.356 1.00 87.62 80 ARG A CA 1
ATOM 660 C C . ARG A 1 80 ? 3.965 -0.179 -10.727 1.00 87.62 80 ARG A C 1
ATOM 662 O O . ARG A 1 80 ? 4.414 -0.948 -11.565 1.00 87.62 80 ARG A O 1
ATOM 669 N N . LEU A 1 81 ? 3.824 1.129 -10.939 1.00 90.19 81 LEU A N 1
ATOM 670 C CA . LEU A 1 81 ? 4.117 1.757 -12.227 1.00 90.19 81 LEU A CA 1
ATOM 671 C C . LEU A 1 81 ? 5.571 1.539 -12.654 1.00 90.19 81 LEU A C 1
ATOM 673 O O . LEU A 1 81 ? 5.818 1.255 -13.822 1.00 90.19 81 LEU A O 1
ATOM 677 N N . VAL A 1 82 ? 6.524 1.615 -11.719 1.00 91.12 82 VAL A N 1
ATOM 678 C CA . VAL A 1 82 ? 7.936 1.319 -12.002 1.00 91.12 82 VAL A CA 1
ATOM 679 C C . VAL A 1 82 ? 8.122 -0.143 -12.412 1.00 91.12 82 VAL A C 1
ATOM 681 O O . VAL A 1 82 ? 8.797 -0.402 -13.404 1.00 91.12 82 VAL A O 1
ATOM 684 N N . VAL A 1 83 ? 7.500 -1.098 -11.713 1.00 90.69 83 VAL A N 1
ATOM 685 C CA . VAL A 1 83 ? 7.582 -2.530 -12.059 1.00 90.69 83 VAL A CA 1
ATOM 686 C C . VAL A 1 83 ? 6.967 -2.811 -13.427 1.00 90.69 83 VAL A C 1
ATOM 688 O O . VAL A 1 83 ? 7.611 -3.447 -14.259 1.00 90.69 83 VAL A O 1
ATOM 691 N N . THR A 1 84 ? 5.769 -2.291 -13.696 1.00 88.75 84 THR A N 1
ATOM 692 C CA . THR A 1 84 ? 5.114 -2.434 -15.002 1.00 88.75 84 THR A CA 1
ATOM 693 C C . THR A 1 84 ? 5.962 -1.811 -16.109 1.00 88.75 84 THR A C 1
ATOM 695 O O . THR A 1 84 ? 6.095 -2.379 -17.188 1.00 88.75 84 THR A O 1
ATOM 698 N N . PHE A 1 85 ? 6.602 -0.668 -15.852 1.00 90.12 85 PHE A N 1
ATOM 699 C CA . PHE A 1 85 ? 7.476 -0.042 -16.838 1.00 90.12 85 PHE A CA 1
ATOM 700 C C . PHE A 1 85 ? 8.768 -0.838 -17.080 1.00 90.12 85 PHE A C 1
ATOM 702 O O . PHE A 1 85 ? 9.218 -0.938 -18.222 1.00 90.12 85 PHE A O 1
ATOM 709 N N . ILE A 1 86 ? 9.348 -1.451 -16.042 1.00 89.44 86 ILE A N 1
ATOM 710 C CA . ILE A 1 86 ? 10.478 -2.386 -16.177 1.00 89.44 86 ILE A CA 1
ATOM 711 C C . ILE A 1 86 ? 10.077 -3.590 -17.030 1.00 89.44 86 ILE A C 1
ATOM 713 O O . ILE A 1 86 ? 10.831 -3.982 -17.919 1.00 89.44 86 ILE A O 1
ATOM 717 N N . GLU A 1 87 ? 8.897 -4.156 -16.781 1.00 89.31 87 GLU A N 1
ATOM 718 C CA . GLU A 1 87 ? 8.367 -5.285 -17.542 1.00 89.31 87 GLU A CA 1
ATOM 719 C C . GLU A 1 87 ? 8.197 -4.930 -19.022 1.00 89.31 87 GLU A C 1
ATOM 721 O O . GLU A 1 87 ? 8.707 -5.644 -19.884 1.00 89.31 87 GLU A O 1
ATOM 726 N N . LEU A 1 88 ? 7.575 -3.788 -19.324 1.00 86.88 88 LEU A N 1
ATOM 727 C CA . LEU A 1 88 ? 7.423 -3.309 -20.699 1.00 86.88 88 LEU A CA 1
ATOM 728 C C . LEU A 1 88 ? 8.781 -3.098 -21.383 1.00 86.88 88 LEU A C 1
ATOM 730 O O . LEU A 1 88 ? 8.951 -3.476 -22.542 1.00 86.88 88 LEU A O 1
ATOM 734 N N . ASN A 1 89 ? 9.773 -2.547 -20.673 1.00 87.44 89 ASN A N 1
ATOM 735 C CA . ASN A 1 89 ? 11.127 -2.400 -21.211 1.00 87.44 89 ASN A CA 1
ATOM 736 C C . ASN A 1 89 ? 11.795 -3.754 -21.476 1.00 87.44 89 ASN A C 1
ATOM 738 O O . ASN A 1 89 ? 12.507 -3.884 -22.468 1.00 87.44 89 ASN A O 1
ATOM 742 N N . HIS A 1 90 ? 11.559 -4.760 -20.632 1.00 87.06 90 HIS A N 1
ATOM 743 C CA . HIS A 1 90 ? 12.034 -6.124 -20.863 1.00 87.06 90 HIS A CA 1
ATOM 744 C C . HIS A 1 90 ? 11.369 -6.759 -22.093 1.00 87.06 90 HIS A C 1
ATOM 746 O O . HIS A 1 90 ? 12.082 -7.242 -22.969 1.00 87.06 90 HIS A O 1
ATOM 752 N N . GLN A 1 91 ? 10.038 -6.680 -22.211 1.00 85.94 91 GLN A N 1
ATOM 753 C CA . GLN A 1 91 ? 9.295 -7.196 -23.370 1.00 85.94 91 GLN A CA 1
ATOM 754 C C . GLN A 1 91 ? 9.776 -6.555 -24.679 1.00 85.94 91 GLN A C 1
ATOM 756 O O . GLN A 1 91 ? 10.014 -7.245 -25.669 1.00 85.94 91 GLN A O 1
ATOM 761 N N . TYR A 1 92 ? 9.992 -5.238 -24.665 1.00 84.44 92 TYR A N 1
ATOM 762 C CA . TYR A 1 92 ? 10.508 -4.502 -25.816 1.00 84.44 92 TYR A CA 1
ATOM 763 C C . TYR A 1 92 ? 11.978 -4.834 -26.136 1.00 84.44 92 TYR A C 1
ATOM 765 O O . TYR A 1 92 ? 12.359 -4.877 -27.304 1.00 84.44 92 TYR A O 1
ATOM 773 N N . SER A 1 93 ? 12.803 -5.099 -25.114 1.00 83.88 93 SER A N 1
ATOM 774 C CA . SER A 1 93 ? 14.205 -5.519 -25.275 1.00 83.88 93 SER A CA 1
ATOM 775 C C . SER A 1 93 ? 14.322 -6.897 -25.934 1.00 83.88 93 SER A C 1
ATOM 777 O O . SER A 1 93 ? 15.182 -7.106 -26.788 1.00 83.88 93 SER A O 1
ATOM 779 N N . GLU A 1 94 ? 13.447 -7.833 -25.557 1.00 82.75 94 GLU A N 1
ATOM 780 C CA . GLU A 1 94 ? 13.448 -9.205 -26.076 1.00 82.75 94 GLU A CA 1
ATOM 781 C C . GLU A 1 94 ? 12.817 -9.309 -27.469 1.00 82.75 94 GLU A C 1
ATOM 783 O O . GLU A 1 94 ? 13.344 -10.011 -28.333 1.00 82.75 94 GLU A O 1
ATOM 788 N N . LEU A 1 95 ? 11.716 -8.589 -27.713 1.00 82.00 95 LEU A N 1
ATOM 789 C CA . LEU A 1 95 ? 11.023 -8.569 -29.001 1.00 82.00 95 LEU A CA 1
ATOM 790 C C . LEU A 1 95 ? 10.705 -7.131 -29.448 1.00 82.00 95 LEU A C 1
ATOM 792 O O . LEU A 1 95 ? 9.583 -6.653 -29.269 1.00 82.00 95 LEU A O 1
ATOM 796 N N . PRO 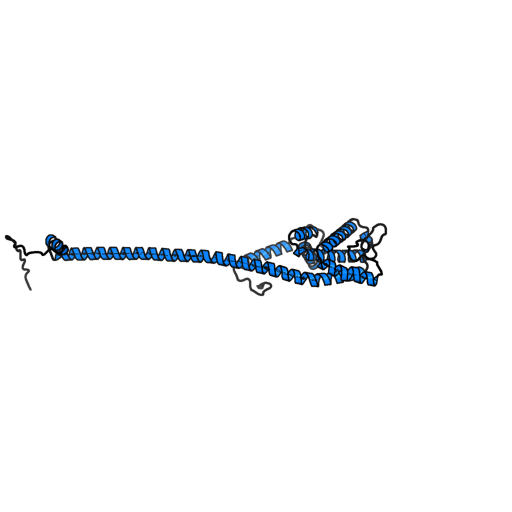A 1 96 ? 11.636 -6.459 -30.149 1.00 76.00 96 PRO A N 1
ATOM 797 C CA . PRO A 1 96 ? 11.440 -5.078 -30.601 1.00 76.00 96 PRO A CA 1
ATOM 798 C C . PRO A 1 96 ? 10.241 -4.887 -31.546 1.00 76.00 96 PRO A C 1
ATOM 800 O O . PRO A 1 96 ? 9.650 -3.811 -31.596 1.00 76.00 96 PRO A O 1
ATOM 803 N N . PHE A 1 97 ? 9.844 -5.935 -32.282 1.00 71.88 97 PHE A N 1
ATOM 804 C CA . PHE A 1 97 ? 8.696 -5.897 -33.199 1.00 71.88 97 PHE A CA 1
ATOM 805 C C . PHE A 1 97 ? 7.355 -5.692 -32.473 1.00 71.88 97 PHE A C 1
ATOM 807 O O . PHE A 1 97 ? 6.435 -5.118 -33.055 1.00 71.88 97 PHE A O 1
ATOM 814 N N . ILE A 1 98 ? 7.255 -6.067 -31.190 1.00 73.69 98 ILE A N 1
ATOM 815 C CA . ILE A 1 98 ? 6.05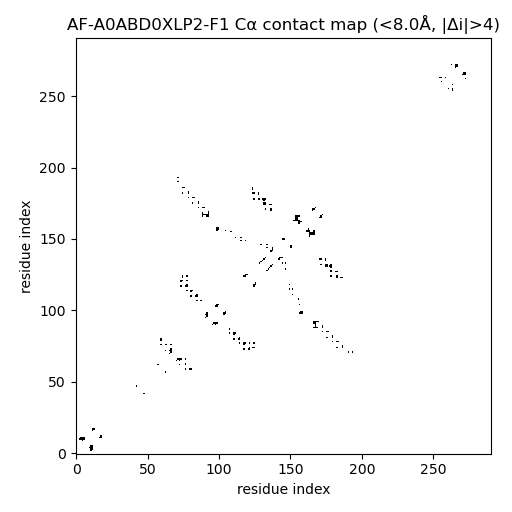7 -5.840 -30.363 1.00 73.69 98 ILE A CA 1
ATOM 816 C C . ILE A 1 98 ? 5.741 -4.341 -30.237 1.00 73.69 98 ILE A C 1
ATOM 818 O O . ILE A 1 98 ? 4.575 -3.967 -30.168 1.00 73.69 98 ILE A O 1
ATOM 822 N N . GLY A 1 99 ? 6.748 -3.464 -30.319 1.00 65.38 99 GLY A N 1
ATOM 823 C CA . GLY A 1 99 ? 6.548 -2.011 -30.298 1.00 65.38 99 GLY A CA 1
ATOM 824 C C . GLY A 1 99 ? 5.756 -1.441 -31.480 1.00 65.38 99 GLY A C 1
ATOM 825 O O . GLY A 1 99 ? 5.379 -0.274 -31.442 1.00 65.38 99 GLY A O 1
ATOM 826 N N . THR A 1 100 ? 5.510 -2.241 -32.522 1.00 69.06 100 THR A N 1
ATOM 827 C CA . THR A 1 100 ? 4.681 -1.857 -33.677 1.00 69.06 100 THR A CA 1
ATOM 828 C C . THR A 1 100 ? 3.209 -2.241 -33.521 1.00 69.06 100 THR A C 1
ATOM 830 O O . THR A 1 100 ? 2.391 -1.815 -34.331 1.00 69.06 100 THR A O 1
ATOM 833 N N . GLN A 1 101 ? 2.864 -3.021 -32.490 1.00 81.44 101 GLN A N 1
ATOM 834 C CA . GLN A 1 101 ? 1.484 -3.381 -32.184 1.00 81.44 101 GLN A CA 1
ATOM 835 C C . GLN A 1 101 ? 0.788 -2.223 -31.461 1.00 81.44 101 GLN A C 1
ATOM 837 O O . GLN A 1 101 ? 1.274 -1.752 -30.430 1.00 81.44 101 GLN A O 1
ATOM 842 N N . ASP A 1 102 ? -0.376 -1.815 -31.971 1.00 78.88 102 ASP A N 1
ATOM 843 C CA . ASP A 1 102 ? -1.159 -0.703 -31.418 1.00 78.88 102 ASP A CA 1
ATOM 844 C C . ASP A 1 102 ? -1.476 -0.908 -29.924 1.00 78.88 102 ASP A C 1
ATOM 846 O O . ASP A 1 102 ? -1.268 0.003 -29.124 1.00 78.88 102 ASP A O 1
ATOM 850 N N . ASP A 1 103 ? -1.838 -2.132 -29.517 1.00 82.50 103 ASP A N 1
ATOM 851 C CA . ASP A 1 103 ? -2.132 -2.468 -28.113 1.00 82.50 103 ASP A CA 1
ATOM 852 C C . ASP A 1 103 ? -0.929 -2.258 -27.175 1.00 82.50 103 ASP A C 1
ATOM 854 O O . ASP A 1 103 ? -1.083 -1.886 -26.010 1.00 82.50 103 ASP A O 1
ATOM 858 N N . PHE A 1 104 ? 0.290 -2.533 -27.652 1.00 84.06 104 PHE A N 1
ATOM 859 C CA . PHE A 1 104 ? 1.503 -2.360 -26.852 1.00 84.06 104 PHE A CA 1
ATOM 860 C C . PHE A 1 104 ? 1.901 -0.888 -26.778 1.00 84.06 104 PHE A C 1
ATOM 862 O O . PHE A 1 104 ? 2.279 -0.405 -25.710 1.00 84.06 104 PHE A O 1
ATOM 869 N N . LEU A 1 105 ? 1.786 -0.166 -27.896 1.00 83.12 105 LEU A N 1
ATOM 870 C CA . LEU A 1 105 ? 2.055 1.266 -27.956 1.00 83.12 105 LEU A CA 1
ATOM 871 C C . LEU A 1 105 ? 1.115 2.041 -27.021 1.00 83.12 105 LEU A C 1
ATOM 873 O O . LEU A 1 105 ? 1.570 2.911 -26.275 1.00 83.12 105 LEU A O 1
ATOM 877 N N . GLU A 1 106 ? -0.173 1.685 -27.009 1.00 83.75 106 GLU A N 1
ATOM 878 C CA . GLU A 1 106 ? -1.167 2.260 -26.101 1.00 83.75 106 GLU A CA 1
ATOM 879 C C . GLU A 1 106 ? -0.787 2.012 -24.636 1.00 83.75 106 GLU A C 1
ATOM 881 O O . GLU A 1 106 ? -0.688 2.963 -23.857 1.00 83.75 106 GLU A O 1
ATOM 886 N N . LYS A 1 107 ? -0.468 0.761 -24.270 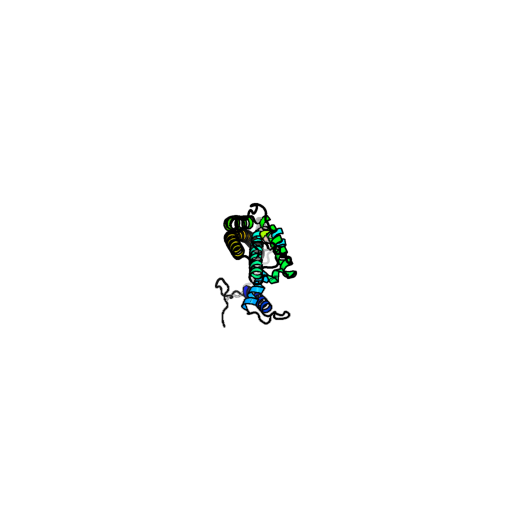1.00 84.69 107 LYS A N 1
ATOM 887 C CA . LYS A 1 107 ? -0.010 0.409 -22.915 1.00 84.69 107 LYS A CA 1
ATOM 888 C C . LYS A 1 107 ? 1.266 1.150 -22.517 1.00 84.69 107 LYS A C 1
ATOM 890 O O . LYS A 1 107 ? 1.371 1.621 -21.385 1.00 84.69 107 LYS A O 1
ATOM 895 N N . TRP A 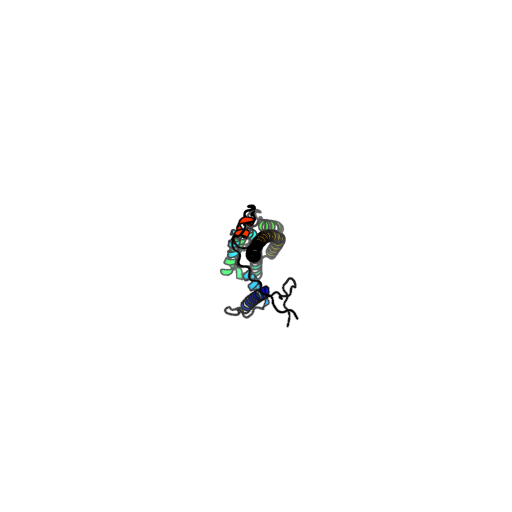1 108 ? 2.224 1.290 -23.431 1.00 86.44 108 TRP A N 1
ATOM 896 C CA . TRP A 1 108 ? 3.477 1.999 -23.179 1.00 86.44 108 TRP A CA 1
ATOM 897 C C . TRP A 1 108 ? 3.243 3.476 -22.879 1.00 86.44 108 TRP A C 1
ATOM 899 O O . TRP A 1 108 ? 3.698 3.984 -21.853 1.00 86.44 108 TRP A O 1
ATOM 909 N N . VAL A 1 109 ? 2.509 4.169 -23.754 1.00 85.31 109 VAL A N 1
ATOM 910 C CA . VAL A 1 109 ? 2.188 5.593 -23.584 1.00 85.31 109 VAL A CA 1
ATOM 911 C C . VAL A 1 109 ? 1.356 5.804 -22.321 1.00 85.31 109 VAL A C 1
ATOM 913 O O . VAL A 1 109 ? 1.619 6.742 -21.562 1.00 85.31 109 VAL A O 1
ATOM 916 N N . TYR A 1 110 ? 0.407 4.906 -22.052 1.00 87.12 110 TYR A N 1
ATOM 917 C CA . TYR A 1 110 ? -0.393 4.920 -20.837 1.00 87.12 110 TYR A CA 1
ATOM 918 C C . TYR A 1 110 ? 0.488 4.854 -19.583 1.00 87.12 110 TYR A C 1
ATOM 920 O O . TYR A 1 110 ? 0.468 5.786 -18.773 1.00 87.12 110 TYR A O 1
ATOM 928 N N . VAL A 1 111 ? 1.330 3.826 -19.447 1.00 87.06 111 VAL A N 1
ATOM 929 C CA . VAL A 1 111 ? 2.204 3.653 -18.274 1.00 87.06 111 VAL A CA 1
ATOM 930 C C . VAL A 1 111 ? 3.189 4.813 -18.138 1.00 87.06 111 VAL A C 1
ATOM 932 O O . VAL A 1 111 ? 3.373 5.329 -17.036 1.00 87.06 111 VAL A O 1
ATOM 935 N N . LEU A 1 112 ? 3.766 5.289 -19.244 1.00 86.62 112 LEU A N 1
ATOM 936 C CA . LEU A 1 112 ? 4.690 6.424 -19.245 1.00 86.62 112 LEU A CA 1
ATOM 937 C C . LEU A 1 112 ? 4.016 7.714 -18.749 1.00 86.62 112 LEU A C 1
ATOM 939 O O . LEU A 1 112 ? 4.589 8.446 -17.940 1.00 86.62 112 LEU A O 1
ATOM 943 N N . SER A 1 113 ? 2.776 7.975 -19.178 1.00 87.12 113 SER A N 1
ATOM 944 C CA . SER A 1 113 ? 1.999 9.137 -18.727 1.00 87.12 113 SER A CA 1
ATOM 945 C C . SER A 1 113 ? 1.632 9.053 -17.240 1.00 87.12 113 SER A C 1
ATOM 947 O O . SER A 1 113 ? 1.724 10.042 -16.508 1.00 87.12 113 SER A O 1
ATOM 949 N N . ARG A 1 114 ? 1.273 7.856 -16.760 1.00 87.12 114 ARG A N 1
ATOM 950 C CA . ARG A 1 114 ? 0.955 7.609 -15.350 1.00 87.12 114 ARG A CA 1
ATOM 951 C C . ARG A 1 114 ? 2.185 7.708 -14.466 1.00 87.12 114 ARG A C 1
ATOM 953 O O . ARG A 1 114 ? 2.083 8.221 -13.357 1.00 87.12 114 ARG A O 1
ATOM 960 N N . LEU A 1 115 ? 3.341 7.274 -14.953 1.00 88.56 115 LEU A N 1
ATOM 961 C CA . LEU A 1 115 ? 4.604 7.389 -14.236 1.00 88.56 115 LEU A CA 1
ATOM 962 C C . LEU A 1 115 ? 5.034 8.858 -14.093 1.00 88.56 115 LEU A C 1
ATOM 964 O O . LEU A 1 115 ? 5.434 9.264 -13.003 1.00 88.56 115 LEU A O 1
ATOM 968 N N . ALA A 1 116 ? 4.844 9.677 -15.133 1.00 86.38 116 ALA A N 1
ATOM 969 C CA . ALA A 1 116 ? 5.036 11.128 -15.051 1.00 86.38 116 ALA A CA 1
ATOM 970 C C . ALA A 1 116 ? 4.138 11.769 -13.977 1.00 86.38 116 ALA A C 1
ATOM 972 O O . ALA A 1 116 ? 4.573 12.611 -13.192 1.00 86.38 116 ALA A O 1
ATOM 973 N N . PHE A 1 117 ? 2.878 11.337 -13.907 1.00 85.12 117 PHE A N 1
ATOM 974 C CA . PHE A 1 117 ? 1.943 11.785 -12.879 1.00 85.12 117 PHE A CA 1
ATOM 975 C C . PHE A 1 117 ? 2.341 11.304 -11.474 1.00 85.12 117 PHE A C 1
ATOM 977 O O . PHE A 1 117 ? 2.308 12.081 -10.521 1.00 85.12 117 PHE A O 1
ATOM 984 N N . ALA A 1 118 ? 2.768 10.049 -11.331 1.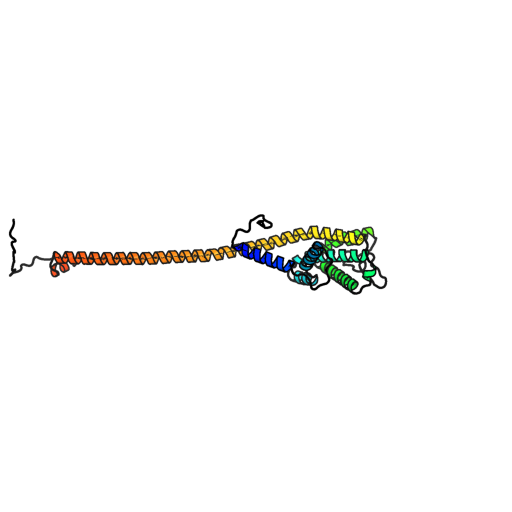00 86.88 118 ALA A N 1
ATOM 985 C CA . ALA A 1 118 ? 3.204 9.488 -10.055 1.00 86.88 118 ALA A CA 1
ATOM 986 C C . ALA A 1 118 ? 4.448 10.194 -9.500 1.00 86.88 118 ALA A C 1
ATOM 988 O O . ALA A 1 118 ? 4.545 10.392 -8.290 1.00 86.88 118 ALA A O 1
ATOM 989 N N . GLN A 1 119 ? 5.361 10.639 -10.368 1.00 86.75 119 GLN A N 1
ATOM 990 C CA . GLN A 1 119 ? 6.519 11.445 -9.973 1.00 86.75 119 GLN A CA 1
ATOM 991 C C . GLN A 1 119 ? 6.123 12.789 -9.359 1.00 86.75 119 GLN A C 1
ATOM 993 O O . GLN A 1 119 ? 6.707 13.208 -8.365 1.00 86.75 119 GLN A O 1
ATOM 998 N N . LEU A 1 120 ? 5.088 13.440 -9.895 1.00 85.31 120 LEU A N 1
ATOM 999 C CA . LEU A 1 120 ? 4.563 14.685 -9.326 1.00 85.31 120 LEU A CA 1
ATOM 1000 C C . LEU A 1 120 ? 3.884 14.470 -7.965 1.00 85.31 120 LEU A C 1
ATOM 1002 O O . LEU A 1 120 ? 3.835 15.383 -7.146 1.00 85.31 120 LEU A O 1
ATOM 1006 N N . LEU A 1 121 ? 3.344 13.275 -7.722 1.00 85.50 121 LEU A N 1
ATOM 1007 C CA . LEU A 1 121 ? 2.639 12.947 -6.483 1.00 85.50 121 LEU A CA 1
ATOM 1008 C C . LEU A 1 121 ? 3.573 12.457 -5.367 1.00 85.50 121 LEU A C 1
ATOM 1010 O O . LEU A 1 121 ? 3.390 12.795 -4.190 1.00 85.50 121 LEU A O 1
ATOM 1014 N N . SER A 1 122 ? 4.544 11.610 -5.709 1.00 89.12 122 SER A N 1
ATOM 1015 C CA . SER A 1 122 ? 5.452 10.972 -4.759 1.00 89.12 122 SER A CA 1
ATOM 1016 C C . SER A 1 122 ? 6.843 11.594 -4.832 1.00 89.12 122 SER A C 1
ATOM 1018 O O . SER A 1 122 ? 7.637 11.296 -5.720 1.00 89.12 122 SER A O 1
ATOM 1020 N N . GLU A 1 123 ? 7.169 12.389 -3.811 1.00 89.38 123 GLU A N 1
ATOM 1021 C CA . GLU A 1 123 ? 8.517 12.930 -3.591 1.00 89.38 123 GLU A CA 1
ATOM 1022 C C . GLU A 1 123 ? 9.574 11.816 -3.541 1.00 89.38 123 GLU A C 1
ATOM 1024 O O . GLU A 1 123 ? 10.658 11.957 -4.090 1.00 89.38 123 GLU A O 1
ATOM 1029 N N . ARG A 1 124 ? 9.236 10.657 -2.958 1.00 89.75 124 ARG A N 1
ATOM 1030 C CA . ARG A 1 124 ? 10.154 9.512 -2.850 1.00 89.75 124 ARG A CA 1
ATOM 1031 C C . ARG A 1 124 ? 10.491 8.920 -4.212 1.00 89.75 124 ARG A C 1
ATOM 1033 O O . ARG A 1 124 ? 11.645 8.569 -4.449 1.00 89.75 124 ARG A O 1
ATOM 1040 N N . LEU A 1 125 ? 9.491 8.799 -5.088 1.00 90.56 125 LEU A N 1
ATOM 1041 C CA . LEU A 1 125 ? 9.717 8.372 -6.465 1.00 90.56 125 LEU A CA 1
ATOM 1042 C C . LEU A 1 125 ? 10.568 9.406 -7.201 1.00 90.56 125 LEU A C 1
ATOM 1044 O O . LEU A 1 125 ? 11.524 9.016 -7.863 1.00 90.56 125 LEU A O 1
ATOM 1048 N N . GLN A 1 126 ? 10.256 10.695 -7.056 1.00 89.94 126 GLN A N 1
ATOM 1049 C CA . GLN A 1 126 ? 11.006 11.770 -7.702 1.00 89.94 126 GLN A CA 1
ATOM 1050 C C . GLN A 1 126 ? 12.486 11.770 -7.292 1.00 89.94 126 GLN A C 1
ATOM 1052 O O . GLN A 1 126 ? 13.354 11.811 -8.162 1.00 89.94 126 GLN A O 1
ATOM 1057 N N . ASP A 1 127 ? 12.783 11.657 -5.996 1.00 89.44 127 ASP A N 1
ATOM 1058 C CA . ASP A 1 127 ? 14.154 11.614 -5.480 1.00 89.44 127 ASP A CA 1
ATOM 1059 C C . ASP A 1 127 ? 14.918 10.394 -6.013 1.00 89.44 127 ASP A C 1
ATOM 1061 O O . ASP A 1 127 ? 16.010 10.524 -6.569 1.00 89.44 127 ASP A O 1
ATOM 1065 N N . CYS A 1 128 ? 14.326 9.199 -5.900 1.00 90.62 128 CYS A N 1
ATOM 1066 C CA . CYS A 1 128 ? 14.956 7.966 -6.375 1.00 90.62 128 CYS A CA 1
ATOM 1067 C C . CYS A 1 128 ? 15.145 7.955 -7.900 1.00 90.62 128 CYS A C 1
ATOM 1069 O O . CYS A 1 128 ? 16.138 7.412 -8.390 1.00 90.62 128 CYS A O 1
ATOM 1071 N N . TRP A 1 129 ? 14.218 8.554 -8.653 1.00 88.75 129 TRP A N 1
ATOM 1072 C CA . TRP A 1 129 ? 14.312 8.686 -10.105 1.00 88.75 129 TRP A CA 1
ATOM 1073 C C . TRP A 1 129 ? 15.407 9.674 -10.513 1.00 88.75 129 TRP A C 1
ATOM 1075 O O . TRP A 1 129 ? 16.193 9.395 -11.420 1.00 88.75 129 TRP A O 1
ATOM 1085 N N . LEU A 1 130 ? 15.502 10.816 -9.831 1.00 85.62 130 LEU A N 1
ATOM 1086 C CA . LEU A 1 130 ? 16.550 11.805 -10.067 1.00 85.62 130 LEU A CA 1
ATOM 1087 C C . LEU A 1 130 ? 17.940 11.195 -9.832 1.00 85.62 130 LEU A C 1
ATOM 1089 O O . LEU A 1 130 ? 18.821 11.343 -10.679 1.00 85.62 130 LEU A O 1
ATOM 1093 N N . GLU A 1 131 ? 18.117 10.469 -8.724 1.00 85.06 131 GLU A N 1
ATOM 1094 C CA . GLU A 1 131 ? 19.369 9.796 -8.355 1.00 85.06 131 GLU A CA 1
ATOM 1095 C C . GLU A 1 131 ? 19.796 8.736 -9.390 1.00 85.06 131 GLU A C 1
ATOM 1097 O O . GLU A 1 131 ? 20.940 8.739 -9.855 1.00 85.06 131 GLU A O 1
ATOM 1102 N N . ASN A 1 132 ? 18.884 7.837 -9.777 1.00 84.00 132 ASN A N 1
ATOM 1103 C CA . ASN A 1 132 ? 19.242 6.626 -10.525 1.00 84.00 132 ASN A CA 1
ATOM 1104 C C . ASN A 1 132 ? 18.997 6.712 -12.031 1.00 84.00 132 ASN A C 1
ATOM 1106 O O . ASN A 1 132 ? 19.710 6.066 -12.795 1.00 84.00 132 ASN A O 1
ATOM 1110 N N . VAL A 1 133 ? 18.021 7.500 -12.478 1.00 78.88 133 VAL A N 1
ATOM 1111 C CA . VAL A 1 133 ? 17.713 7.655 -13.903 1.00 78.88 133 VAL A CA 1
ATOM 1112 C C . VAL A 1 133 ? 18.372 8.915 -14.438 1.00 78.88 133 VAL A C 1
ATOM 1114 O O . VAL A 1 133 ? 19.162 8.833 -15.369 1.00 78.88 133 VAL A O 1
ATOM 1117 N N . GLN A 1 134 ? 18.121 10.086 -13.856 1.00 72.38 134 GLN A N 1
ATOM 1118 C CA . GLN A 1 134 ? 18.607 11.333 -14.460 1.00 72.38 134 GLN A CA 1
ATOM 1119 C C . GLN A 1 134 ? 20.100 11.573 -14.208 1.00 72.38 134 GLN A C 1
ATOM 1121 O O . GLN A 1 134 ? 20.848 11.798 -15.155 1.00 72.38 134 GLN A O 1
ATOM 1126 N N . LEU A 1 135 ? 20.571 11.489 -12.962 1.00 67.50 135 LEU A N 1
ATOM 1127 C CA . LEU A 1 135 ? 21.980 11.730 -12.627 1.00 67.50 135 LEU A CA 1
ATOM 1128 C C . LEU A 1 135 ? 22.889 10.623 -13.168 1.00 67.50 135 LEU A C 1
ATOM 1130 O O . LEU A 1 135 ? 23.868 10.908 -13.861 1.00 67.50 135 LEU A O 1
ATOM 1134 N N . LYS A 1 136 ? 22.548 9.357 -12.902 1.00 71.06 136 LYS A N 1
ATOM 1135 C CA . LYS A 1 136 ? 23.360 8.211 -13.332 1.00 71.06 136 LYS A CA 1
ATOM 1136 C C . LYS A 1 136 ? 23.412 8.088 -14.857 1.00 71.06 136 LYS A C 1
ATOM 1138 O O . LYS A 1 136 ? 24.502 7.934 -15.405 1.00 71.06 136 LYS A O 1
ATOM 1143 N N . LEU A 1 137 ? 22.288 8.215 -15.572 1.00 69.88 137 LEU A N 1
ATOM 1144 C CA . LEU A 1 137 ? 22.305 8.100 -17.036 1.00 69.88 137 LEU A CA 1
ATOM 1145 C C . LEU A 1 137 ? 22.942 9.321 -17.702 1.00 69.88 137 LEU A C 1
ATOM 1147 O O . LEU A 1 137 ? 23.730 9.117 -18.623 1.00 69.88 137 LEU A O 1
ATOM 1151 N N . ASN A 1 138 ? 22.718 10.553 -17.223 1.00 67.44 138 ASN A N 1
ATOM 1152 C CA . ASN A 1 138 ? 23.399 11.736 -17.773 1.00 67.44 138 ASN A CA 1
ATOM 1153 C C . ASN A 1 138 ? 24.928 11.606 -17.669 1.00 67.44 138 ASN A C 1
ATOM 1155 O O . ASN A 1 138 ? 25.635 11.929 -18.625 1.00 67.44 138 ASN A O 1
ATOM 1159 N N . LEU A 1 139 ? 25.435 11.070 -16.551 1.00 58.41 139 LEU A N 1
ATOM 1160 C CA . LEU A 1 139 ? 26.862 10.781 -16.372 1.00 58.41 139 LEU A CA 1
ATOM 1161 C C . LEU A 1 139 ? 27.367 9.685 -17.320 1.00 58.41 139 LEU A C 1
ATOM 1163 O O . LEU A 1 139 ? 28.491 9.771 -17.804 1.00 58.41 139 LEU A O 1
ATOM 1167 N N . THR A 1 140 ? 26.547 8.669 -17.600 1.00 60.38 140 THR A N 1
ATOM 1168 C CA . THR A 1 140 ? 26.969 7.509 -18.403 1.00 60.38 140 THR A CA 1
ATOM 1169 C C . THR A 1 140 ? 26.806 7.729 -19.914 1.00 60.38 140 THR A C 1
ATOM 1171 O O . THR A 1 140 ? 27.534 7.133 -20.699 1.00 60.38 140 THR A O 1
ATOM 1174 N N . THR A 1 141 ? 25.870 8.584 -20.343 1.00 58.62 141 THR A N 1
ATOM 1175 C CA . THR A 1 141 ? 25.487 8.750 -21.763 1.00 58.62 141 THR A CA 1
ATOM 1176 C C . THR A 1 141 ? 25.611 10.175 -22.309 1.00 58.62 141 THR A C 1
ATOM 1178 O O . THR A 1 141 ? 25.297 10.396 -23.475 1.00 58.62 141 THR A O 1
ATOM 1181 N N . SER A 1 142 ? 26.104 11.154 -21.532 1.00 55.62 142 SER A N 1
ATOM 1182 C CA . SER A 1 142 ? 26.250 12.558 -21.976 1.00 55.62 142 SER A CA 1
ATOM 1183 C C . SER A 1 142 ? 24.932 13.201 -22.464 1.00 55.62 142 SER A C 1
ATOM 1185 O O . SER A 1 142 ? 24.944 14.204 -23.187 1.00 55.62 142 SER A O 1
ATOM 1187 N N . LEU A 1 143 ? 23.777 12.651 -22.084 1.00 56.75 143 LEU A N 1
ATOM 1188 C CA . LEU A 1 143 ? 22.478 13.232 -22.408 1.00 56.75 143 LEU A CA 1
ATOM 1189 C C . LEU A 1 143 ? 22.263 14.486 -21.544 1.00 56.75 143 LEU A C 1
ATOM 1191 O O . LEU A 1 143 ? 22.443 14.465 -20.330 1.00 56.75 143 LEU A O 1
ATOM 1195 N N . LYS A 1 144 ? 21.909 15.614 -22.169 1.00 54.16 144 LYS A N 1
ATOM 1196 C CA . LYS A 1 144 ? 21.512 16.842 -21.461 1.00 54.16 144 LYS A CA 1
ATOM 1197 C C . LYS A 1 144 ? 20.018 16.772 -21.145 1.00 54.16 144 LYS A C 1
ATOM 1199 O O . LYS A 1 144 ? 19.221 17.420 -21.814 1.00 54.16 144 LYS A O 1
ATOM 1204 N N . VAL A 1 145 ? 19.638 15.962 -20.159 1.00 55.62 145 VAL A N 1
ATOM 1205 C CA . VAL A 1 145 ? 18.252 15.921 -19.663 1.00 55.62 145 VAL A CA 1
ATOM 1206 C C . VAL A 1 145 ? 18.087 16.983 -18.572 1.00 55.62 145 VAL A C 1
ATOM 1208 O O . VAL A 1 145 ? 18.870 17.016 -17.620 1.00 55.62 145 VAL A O 1
ATOM 1211 N N . ASN A 1 146 ? 17.098 17.872 -18.712 1.00 54.31 146 ASN A N 1
ATOM 1212 C CA . ASN A 1 146 ? 16.788 18.895 -17.707 1.00 54.31 146 ASN A CA 1
ATOM 1213 C C . ASN A 1 146 ? 16.315 18.238 -16.396 1.00 54.31 146 ASN A C 1
ATOM 1215 O O . ASN A 1 146 ? 15.359 17.470 -16.393 1.00 54.31 146 ASN A O 1
ATOM 1219 N N . ALA A 1 147 ? 16.958 18.583 -15.278 1.00 54.88 147 ALA A N 1
ATOM 1220 C CA . ALA A 1 147 ? 16.888 17.840 -14.012 1.00 54.88 147 ALA A CA 1
ATOM 1221 C C . ALA A 1 147 ? 15.568 17.950 -13.213 1.00 54.88 147 ALA A C 1
ATOM 1223 O O . ALA A 1 147 ? 15.430 17.322 -12.169 1.00 54.88 147 ALA A O 1
ATOM 1224 N N . TYR A 1 148 ? 14.607 18.773 -13.644 1.00 52.78 148 TYR A N 1
ATOM 1225 C CA . TYR A 1 148 ? 13.430 19.120 -12.824 1.00 52.78 148 TYR A CA 1
ATOM 1226 C C . TYR A 1 148 ? 12.085 18.822 -13.496 1.00 52.78 148 TYR A C 1
ATOM 1228 O O . TYR A 1 148 ? 11.039 19.092 -12.915 1.00 52.78 148 TYR A O 1
ATOM 1236 N N . VAL A 1 149 ? 12.095 18.285 -14.719 1.00 61.88 149 VAL A N 1
ATOM 1237 C CA . VAL A 1 149 ? 10.883 17.954 -15.479 1.00 61.88 149 VAL A CA 1
ATOM 1238 C C . VAL A 1 149 ? 11.008 16.522 -15.976 1.00 61.88 149 VAL A C 1
ATOM 1240 O O . VAL A 1 149 ? 12.072 16.129 -16.456 1.00 61.88 149 VAL A O 1
ATOM 1243 N N . PHE A 1 150 ? 9.935 15.737 -15.854 1.00 66.50 150 PHE A N 1
ATOM 1244 C CA . PHE A 1 150 ? 9.889 14.416 -16.467 1.00 66.50 150 PHE A CA 1
ATOM 1245 C C . PHE A 1 150 ? 9.975 14.562 -17.986 1.00 66.50 150 PHE A C 1
ATOM 1247 O O . PHE A 1 150 ? 9.020 14.989 -18.638 1.00 66.50 150 PHE A O 1
ATOM 1254 N N . ASP A 1 151 ? 11.134 14.226 -18.543 1.00 70.44 151 ASP A N 1
ATOM 1255 C CA . ASP A 1 151 ? 11.313 14.148 -19.982 1.00 70.44 151 ASP A CA 1
ATOM 1256 C C . ASP A 1 151 ? 10.942 12.741 -20.459 1.00 70.44 151 ASP A C 1
ATOM 1258 O O . ASP A 1 151 ? 11.643 11.761 -20.193 1.00 70.44 151 ASP A O 1
ATOM 1262 N N . SER A 1 152 ? 9.804 12.648 -21.145 1.00 74.25 152 SER A N 1
ATOM 1263 C CA . SER A 1 152 ? 9.336 11.399 -21.749 1.00 74.25 152 SER A CA 1
ATOM 1264 C C . SER A 1 152 ? 10.060 11.076 -23.059 1.00 74.25 152 SER A C 1
ATOM 1266 O O . SER A 1 152 ? 10.067 9.916 -23.465 1.00 74.25 152 SER A O 1
ATOM 1268 N N . ALA A 1 153 ? 10.707 12.062 -23.699 1.00 74.75 153 ALA A N 1
ATOM 1269 C CA . ALA A 1 153 ? 11.350 11.922 -25.005 1.00 74.75 153 ALA A CA 1
ATOM 1270 C C . ALA A 1 153 ? 12.371 10.770 -25.099 1.00 74.75 153 ALA A C 1
ATOM 1272 O O . ALA A 1 153 ? 12.289 9.998 -26.057 1.00 74.75 153 ALA A O 1
ATOM 1273 N N . PRO A 1 154 ? 13.296 10.564 -24.135 1.00 77.25 154 PRO A N 1
ATOM 1274 C CA . PRO A 1 154 ? 14.262 9.469 -24.229 1.00 77.25 154 PRO A CA 1
ATOM 1275 C C . PRO A 1 154 ? 13.631 8.071 -24.099 1.00 77.25 154 PRO A C 1
ATOM 1277 O O . PRO A 1 154 ? 14.288 7.084 -24.430 1.00 77.25 154 PRO A O 1
ATOM 1280 N N . TRP A 1 155 ? 12.369 7.989 -23.669 1.00 78.69 155 TRP A N 1
ATOM 1281 C CA . TRP A 1 155 ? 11.598 6.758 -23.478 1.00 78.69 155 TRP A CA 1
ATOM 1282 C C . TRP A 1 155 ? 10.512 6.545 -24.539 1.00 78.69 155 TRP A C 1
ATOM 1284 O O . TRP A 1 155 ? 9.750 5.584 -24.444 1.00 78.69 155 TRP A O 1
ATOM 1294 N N . GLN A 1 156 ? 10.389 7.435 -25.528 1.00 78.06 156 GLN A N 1
ATOM 1295 C CA . GLN A 1 156 ? 9.389 7.274 -26.580 1.00 78.06 156 GLN A CA 1
ATOM 1296 C C . GLN A 1 156 ? 9.749 6.106 -27.498 1.00 78.06 156 GLN A C 1
ATOM 1298 O O . GLN A 1 156 ? 10.885 5.966 -27.941 1.00 78.06 156 GLN A O 1
ATOM 1303 N N . ILE A 1 157 ? 8.755 5.284 -27.810 1.00 74.31 157 ILE A N 1
ATOM 1304 C CA . ILE A 1 157 ? 8.827 4.285 -28.875 1.00 74.31 157 ILE A CA 1
ATOM 1305 C C . ILE A 1 157 ? 7.957 4.773 -30.035 1.00 74.31 157 ILE A C 1
ATOM 1307 O O . ILE A 1 157 ? 6.901 5.367 -29.821 1.00 74.31 157 ILE A O 1
ATOM 1311 N N . SER A 1 158 ? 8.417 4.578 -31.268 1.00 65.25 158 SER A N 1
ATOM 1312 C CA . SER A 1 158 ? 7.700 4.999 -32.472 1.00 65.25 158 SER A CA 1
ATOM 1313 C C . SER A 1 158 ? 7.639 3.854 -33.471 1.00 65.25 158 SER A C 1
ATOM 1315 O O . SER A 1 158 ? 8.665 3.247 -33.778 1.00 65.25 158 SER A O 1
ATOM 1317 N N . ALA A 1 159 ? 6.457 3.631 -34.048 1.00 56.06 159 ALA A N 1
ATOM 1318 C CA . ALA A 1 159 ? 6.264 2.704 -35.161 1.00 56.06 159 ALA A CA 1
ATOM 1319 C C . ALA A 1 159 ? 6.997 3.145 -36.449 1.00 56.06 159 ALA A C 1
ATOM 1321 O O . ALA A 1 159 ? 7.224 2.330 -37.338 1.00 56.06 159 ALA A O 1
ATOM 1322 N N . THR A 1 160 ? 7.386 4.424 -36.561 1.00 53.41 160 THR A N 1
ATOM 1323 C CA . THR A 1 160 ? 7.955 5.032 -37.779 1.00 53.41 160 THR A CA 1
ATOM 1324 C C . THR A 1 160 ? 9.437 5.413 -37.664 1.00 53.41 160 THR A C 1
ATOM 1326 O O . THR A 1 160 ? 9.975 6.058 -38.562 1.00 53.41 160 THR A O 1
ATOM 1329 N N . GLY A 1 161 ? 10.132 4.960 -36.611 1.00 49.78 161 GLY A N 1
ATOM 1330 C CA . GLY A 1 161 ? 11.602 4.948 -36.563 1.00 49.78 161 GLY A CA 1
ATOM 1331 C C . GLY A 1 161 ? 12.282 6.000 -35.681 1.00 49.78 161 GLY A C 1
ATOM 1332 O O . GLY A 1 161 ? 13.511 6.016 -35.622 1.00 49.78 161 GLY A O 1
ATOM 1333 N N . VAL A 1 162 ? 11.544 6.845 -34.949 1.00 50.09 162 VAL A N 1
ATOM 1334 C CA . VAL A 1 162 ? 12.151 7.651 -33.870 1.00 50.09 162 VAL A CA 1
ATOM 1335 C C . VAL A 1 162 ? 12.234 6.793 -32.611 1.00 50.09 162 VAL A C 1
ATOM 1337 O O . VAL A 1 162 ? 11.266 6.656 -31.867 1.00 50.09 162 VAL A O 1
ATOM 1340 N N . MET A 1 163 ? 13.389 6.165 -32.407 1.00 59.44 163 MET A N 1
ATOM 1341 C CA . MET A 1 163 ? 13.661 5.345 -31.231 1.00 59.44 163 MET A CA 1
ATOM 1342 C C . MET A 1 163 ? 14.157 6.226 -30.084 1.00 59.44 163 MET A C 1
ATOM 1344 O O . MET A 1 163 ? 15.186 6.892 -30.211 1.00 59.44 163 MET A O 1
ATOM 1348 N N . GLY A 1 164 ? 13.449 6.224 -28.958 1.00 64.00 164 GLY A N 1
ATOM 1349 C CA . GLY A 1 164 ? 13.967 6.753 -27.705 1.00 64.00 164 GLY A CA 1
ATOM 1350 C C . GLY A 1 164 ? 15.242 6.006 -27.323 1.00 64.00 164 GLY A C 1
ATOM 1351 O O . GLY A 1 164 ? 15.276 4.777 -27.322 1.00 64.00 164 GLY A O 1
ATOM 1352 N N . VAL A 1 165 ? 16.302 6.751 -27.008 1.00 72.12 165 VAL A N 1
ATOM 1353 C CA . VAL A 1 165 ? 17.652 6.212 -26.743 1.00 72.12 165 VAL A CA 1
ATOM 1354 C C . VAL A 1 165 ? 17.670 5.227 -25.559 1.00 72.12 165 VAL A C 1
ATOM 1356 O O . VAL A 1 165 ? 18.557 4.376 -25.464 1.00 72.12 165 VAL A O 1
ATOM 1359 N N . LEU A 1 166 ? 16.692 5.318 -24.652 1.00 76.31 166 LEU A N 1
ATOM 1360 C CA . LEU A 1 166 ? 16.612 4.488 -23.449 1.00 76.31 166 LEU A CA 1
ATOM 1361 C C . LEU A 1 166 ? 15.627 3.316 -23.562 1.00 76.31 166 LEU A C 1
ATOM 1363 O O . LEU A 1 166 ? 15.737 2.381 -22.772 1.00 76.31 166 LEU A O 1
ATOM 1367 N N . ALA A 1 167 ? 14.693 3.326 -24.517 1.00 81.56 167 ALA A N 1
ATOM 1368 C CA . ALA A 1 167 ? 13.650 2.305 -24.601 1.00 81.56 167 ALA A CA 1
ATOM 1369 C C . ALA A 1 167 ? 14.243 0.913 -24.899 1.00 81.56 167 ALA A C 1
ATOM 1371 O O . ALA A 1 167 ? 14.846 0.698 -25.948 1.00 81.56 167 ALA A O 1
ATOM 1372 N N . GLY A 1 168 ? 14.081 -0.037 -23.969 1.00 77.94 168 GLY A N 1
ATOM 1373 C CA . GLY A 1 168 ? 14.574 -1.419 -24.108 1.00 77.94 168 GLY A CA 1
ATOM 1374 C C . GLY A 1 168 ? 16.085 -1.612 -23.936 1.00 77.94 168 GLY A C 1
ATOM 1375 O O . GLY A 1 168 ? 16.578 -2.737 -24.058 1.00 77.94 168 GLY A O 1
ATOM 1376 N N . THR A 1 169 ? 16.838 -0.552 -23.632 1.00 84.88 169 THR A N 1
ATOM 1377 C CA . THR A 1 169 ? 18.291 -0.628 -23.434 1.00 84.88 169 THR A CA 1
ATOM 1378 C C . THR A 1 169 ? 18.620 -1.226 -22.063 1.00 84.88 169 THR A C 1
ATOM 1380 O O . THR A 1 169 ? 18.045 -0.828 -21.052 1.00 84.88 169 THR A O 1
ATOM 1383 N N . GLN A 1 170 ? 19.616 -2.119 -21.976 1.00 85.31 170 GLN A N 1
ATOM 1384 C CA . GLN A 1 170 ? 20.001 -2.733 -20.692 1.00 85.31 170 GLN A CA 1
ATOM 1385 C C . GLN A 1 170 ? 20.431 -1.719 -19.621 1.00 85.31 170 GLN A C 1
ATOM 1387 O O . GLN A 1 170 ? 20.095 -1.857 -18.450 1.00 85.31 170 GLN A O 1
ATOM 1392 N N . ILE A 1 171 ? 21.123 -0.653 -20.025 1.00 82.56 171 ILE A N 1
ATOM 1393 C CA . ILE A 1 171 ? 21.524 0.432 -19.119 1.00 82.56 171 ILE A CA 1
ATOM 1394 C C . ILE A 1 171 ? 20.287 1.101 -18.491 1.00 82.56 171 ILE A C 1
ATOM 1396 O O . ILE A 1 171 ? 20.279 1.393 -17.296 1.00 82.56 171 ILE A O 1
ATOM 1400 N N . ALA A 1 172 ? 19.229 1.303 -19.280 1.00 84.19 172 ALA A N 1
ATOM 1401 C CA . ALA A 1 172 ? 17.979 1.890 -18.815 1.00 84.19 172 ALA A CA 1
ATOM 1402 C C . ALA A 1 172 ? 17.215 0.931 -17.890 1.00 84.19 172 ALA A C 1
ATOM 1404 O O . ALA A 1 172 ? 16.748 1.344 -16.833 1.00 84.19 172 ALA A O 1
ATOM 1405 N N . ILE A 1 173 ? 17.161 -0.360 -18.235 1.00 87.69 173 ILE A N 1
ATOM 1406 C CA . ILE A 1 173 ? 16.558 -1.404 -17.392 1.00 87.69 173 ILE A CA 1
ATOM 1407 C C . ILE A 1 173 ? 17.262 -1.477 -16.031 1.00 87.69 173 ILE A C 1
ATOM 1409 O O . ILE A 1 173 ? 16.592 -1.540 -15.001 1.00 87.69 173 ILE A O 1
ATOM 1413 N N . GLN A 1 174 ? 18.596 -1.425 -16.001 1.00 88.94 174 GLN A N 1
ATOM 1414 C CA . GLN A 1 174 ? 19.343 -1.428 -14.744 1.00 88.94 174 GLN A CA 1
ATOM 1415 C C . GLN A 1 174 ? 19.065 -0.168 -13.916 1.00 88.94 174 GLN A C 1
ATOM 1417 O O . GLN A 1 174 ? 18.819 -0.275 -12.720 1.00 88.94 174 GLN A O 1
ATOM 1422 N N . ALA A 1 175 ? 19.030 1.012 -14.540 1.00 87.25 175 ALA A N 1
ATOM 1423 C CA . ALA A 1 175 ? 18.685 2.255 -13.850 1.00 87.25 175 ALA A CA 1
ATOM 1424 C C . ALA A 1 175 ? 17.262 2.228 -13.257 1.00 87.25 175 ALA A C 1
ATOM 1426 O O . ALA A 1 175 ? 17.038 2.718 -12.148 1.00 87.25 175 ALA A O 1
ATOM 1427 N N . LEU A 1 176 ? 16.300 1.620 -13.958 1.00 90.44 176 LEU A N 1
ATOM 1428 C CA . LEU A 1 176 ? 14.944 1.426 -13.443 1.00 90.44 176 LEU A CA 1
ATOM 1429 C C . LEU A 1 176 ? 14.908 0.442 -12.266 1.00 90.44 176 LEU A C 1
ATOM 1431 O O . LEU A 1 176 ? 14.214 0.711 -11.290 1.00 90.44 176 LEU A O 1
ATOM 1435 N N . LYS A 1 177 ? 15.682 -0.651 -12.312 1.00 92.19 177 LYS A N 1
ATOM 1436 C CA . LYS A 1 177 ? 15.819 -1.590 -11.182 1.00 92.19 177 LYS A CA 1
ATOM 1437 C C . LYS A 1 177 ? 16.444 -0.923 -9.960 1.00 92.19 177 LYS A C 1
ATOM 1439 O O . LYS A 1 177 ? 15.904 -1.031 -8.866 1.00 92.19 177 LYS A O 1
ATOM 1444 N N . ASP A 1 178 ? 17.500 -0.139 -10.156 1.00 92.12 178 ASP A N 1
ATOM 1445 C CA . ASP A 1 178 ? 18.116 0.632 -9.071 1.00 92.12 178 ASP A CA 1
ATOM 1446 C C . ASP A 1 178 ? 17.112 1.641 -8.467 1.00 92.12 178 ASP A C 1
ATOM 1448 O O . ASP A 1 178 ? 17.063 1.852 -7.253 1.00 92.12 178 ASP A O 1
ATOM 1452 N N . THR A 1 179 ? 16.249 2.227 -9.308 1.00 91.56 179 THR A N 1
ATOM 1453 C CA . THR A 1 179 ? 15.152 3.107 -8.870 1.00 91.56 179 THR A CA 1
ATOM 1454 C C . THR A 1 179 ? 14.091 2.344 -8.078 1.00 91.56 179 THR A C 1
ATOM 1456 O O . THR A 1 179 ? 13.626 2.839 -7.051 1.00 91.56 179 THR A O 1
ATOM 1459 N N . GLN A 1 180 ? 13.719 1.142 -8.527 1.00 94.12 180 GLN A N 1
ATOM 1460 C CA . GLN A 1 180 ? 12.791 0.254 -7.828 1.00 94.12 180 GLN A CA 1
ATOM 1461 C C . GLN A 1 180 ? 13.324 -0.099 -6.437 1.00 94.12 180 GLN A C 1
ATOM 1463 O O . GLN A 1 180 ? 12.588 0.032 -5.460 1.00 94.12 180 GLN A O 1
ATOM 1468 N N . ASP A 1 181 ? 14.595 -0.487 -6.335 1.00 93.94 181 ASP A N 1
ATOM 1469 C CA . ASP A 1 181 ? 15.232 -0.849 -5.068 1.00 93.94 181 ASP A CA 1
ATOM 1470 C C . ASP A 1 181 ? 15.303 0.349 -4.112 1.00 93.94 181 ASP A C 1
ATOM 1472 O O . ASP A 1 181 ? 14.949 0.232 -2.934 1.00 93.94 181 ASP A O 1
ATOM 1476 N N . CYS A 1 182 ? 15.678 1.530 -4.619 1.00 93.81 182 CYS A N 1
ATOM 1477 C CA . CYS A 1 182 ? 15.665 2.779 -3.852 1.00 93.81 182 CYS A CA 1
ATOM 1478 C C . CYS A 1 182 ? 14.263 3.108 -3.326 1.00 93.81 182 CYS A C 1
ATOM 1480 O O . CYS A 1 182 ? 14.083 3.400 -2.137 1.00 93.81 182 CYS A O 1
ATOM 1482 N N . LEU A 1 183 ? 13.256 3.032 -4.200 1.00 92.94 183 LEU A N 1
ATOM 1483 C CA . LEU A 1 183 ? 11.879 3.333 -3.841 1.00 92.94 183 LEU A CA 1
ATOM 1484 C C . LEU A 1 183 ? 11.362 2.332 -2.812 1.00 92.94 183 LEU A C 1
ATOM 1486 O O . LEU A 1 183 ? 10.777 2.741 -1.814 1.00 92.94 183 LEU A O 1
ATOM 1490 N N . PHE A 1 184 ? 11.621 1.040 -3.003 1.00 92.38 184 PHE A N 1
ATOM 1491 C CA . PHE A 1 184 ? 11.220 -0.004 -2.068 1.00 92.38 184 PHE A CA 1
ATOM 1492 C C . PHE A 1 184 ? 11.860 0.209 -0.690 1.00 92.38 184 PHE A C 1
ATOM 1494 O O . PHE A 1 184 ? 11.165 0.185 0.329 1.00 92.38 184 PHE A O 1
ATOM 1501 N N . ALA A 1 185 ? 13.159 0.516 -0.649 1.00 93.25 185 ALA A N 1
ATOM 1502 C CA . ALA A 1 185 ? 13.887 0.773 0.589 1.00 93.25 185 ALA A CA 1
ATOM 1503 C C . ALA A 1 185 ? 13.339 1.975 1.378 1.00 93.25 185 ALA A C 1
ATOM 1505 O O . ALA A 1 185 ? 13.364 1.951 2.609 1.00 93.25 185 ALA A O 1
ATOM 1506 N N . ARG A 1 186 ? 12.820 3.013 0.703 1.00 91.12 186 ARG A N 1
ATOM 1507 C CA . ARG A 1 186 ? 12.266 4.220 1.350 1.00 91.12 186 ARG A CA 1
ATOM 1508 C C . ARG A 1 186 ? 10.759 4.129 1.625 1.00 91.12 186 ARG A C 1
ATOM 1510 O O . ARG A 1 186 ? 10.302 4.566 2.682 1.00 91.12 186 ARG A O 1
ATOM 1517 N N . ALA A 1 187 ? 9.982 3.560 0.707 1.00 89.56 187 ALA A N 1
ATOM 1518 C CA . ALA A 1 187 ? 8.523 3.494 0.785 1.00 89.56 187 ALA A CA 1
ATOM 1519 C C . ALA A 1 187 ? 8.036 2.454 1.800 1.00 89.56 187 ALA A C 1
ATOM 1521 O O . ALA A 1 187 ? 7.168 2.751 2.619 1.00 89.56 187 ALA A O 1
ATOM 1522 N N . VAL A 1 188 ? 8.619 1.251 1.805 1.00 89.12 188 VAL A N 1
ATOM 1523 C CA . VAL A 1 188 ? 8.208 0.161 2.706 1.00 89.12 188 VAL A CA 1
ATOM 1524 C C . VAL A 1 188 ? 8.279 0.546 4.190 1.00 89.12 188 VAL A C 1
ATOM 1526 O O . VAL A 1 188 ? 7.288 0.335 4.897 1.00 89.12 188 VAL A O 1
ATOM 1529 N N . PRO A 1 189 ? 9.382 1.116 4.719 1.00 89.75 189 PRO A N 1
ATOM 1530 C CA . PRO A 1 189 ? 9.420 1.506 6.127 1.00 89.75 189 PRO A CA 1
ATOM 1531 C C . PRO A 1 189 ? 8.436 2.634 6.446 1.00 89.75 189 PRO A C 1
ATOM 1533 O O . PRO A 1 189 ? 7.839 2.624 7.524 1.00 89.75 189 PRO A O 1
ATOM 1536 N N . ALA A 1 190 ? 8.219 3.571 5.522 1.00 86.31 190 ALA A N 1
ATOM 1537 C CA . ALA A 1 190 ? 7.270 4.657 5.715 1.00 86.31 190 ALA A CA 1
ATOM 1538 C C . ALA A 1 190 ? 5.818 4.157 5.767 1.00 86.31 190 ALA A C 1
ATOM 1540 O O . ALA A 1 190 ? 5.100 4.469 6.718 1.00 86.31 190 ALA A O 1
ATOM 1541 N N . LEU A 1 191 ? 5.422 3.298 4.824 1.00 86.00 191 LEU A N 1
ATOM 1542 C CA . LEU A 1 191 ? 4.116 2.630 4.812 1.00 86.00 191 LEU A CA 1
ATOM 1543 C C . LEU A 1 191 ? 3.911 1.781 6.075 1.00 86.00 191 LEU A C 1
ATOM 1545 O O . LEU A 1 191 ? 2.833 1.757 6.674 1.00 86.00 191 LEU A O 1
ATOM 1549 N N . LYS A 1 192 ? 4.967 1.110 6.547 1.00 87.25 192 LYS A N 1
ATOM 1550 C CA . LYS A 1 192 ? 4.930 0.338 7.796 1.00 87.25 192 LYS A CA 1
ATOM 1551 C C . LYS A 1 192 ? 4.727 1.224 9.027 1.00 87.25 192 LYS A C 1
ATOM 1553 O O . LYS A 1 192 ? 4.058 0.816 9.975 1.00 87.25 192 LYS A O 1
ATOM 1558 N N . LEU A 1 193 ? 5.300 2.423 9.040 1.00 87.06 193 LEU A N 1
ATOM 1559 C CA . LEU A 1 193 ? 5.126 3.372 10.136 1.00 87.06 193 LEU A CA 1
ATOM 1560 C C . LEU A 1 193 ? 3.708 3.956 10.137 1.00 87.06 193 LEU A C 1
ATOM 1562 O O . LEU A 1 193 ? 3.059 3.983 11.183 1.00 87.06 193 LEU A O 1
ATOM 1566 N N . GLN A 1 194 ? 3.200 4.340 8.965 1.00 83.94 194 GLN A N 1
ATOM 1567 C CA . GLN A 1 194 ? 1.845 4.869 8.804 1.00 83.94 194 GLN A CA 1
ATOM 1568 C C . GLN A 1 194 ? 0.775 3.829 9.146 1.00 83.94 194 GLN A C 1
ATOM 1570 O O . GLN A 1 194 ? -0.118 4.105 9.945 1.00 83.94 194 GLN A O 1
ATOM 1575 N N . SER A 1 195 ? 0.910 2.597 8.646 1.00 83.06 195 SER A N 1
ATOM 1576 C CA . SER A 1 195 ? -0.015 1.508 8.989 1.00 83.06 195 SER A CA 1
ATOM 1577 C C . SER A 1 195 ? -0.059 1.248 10.495 1.00 83.06 195 SER A C 1
ATOM 1579 O O . SER A 1 195 ? -1.141 1.131 11.065 1.00 83.06 195 SER A O 1
ATOM 1581 N N . ARG A 1 196 ? 1.091 1.239 11.184 1.00 85.81 196 ARG A N 1
ATOM 1582 C CA . ARG A 1 196 ? 1.135 1.105 12.651 1.00 85.81 196 ARG A CA 1
ATOM 1583 C C . ARG A 1 196 ? 0.381 2.219 13.374 1.00 85.81 196 ARG A C 1
ATOM 1585 O O . ARG A 1 196 ? -0.280 1.925 14.366 1.00 85.81 196 ARG A O 1
ATOM 1592 N N . ALA A 1 197 ? 0.466 3.459 12.896 1.00 83.81 197 ALA A N 1
ATOM 1593 C CA . ALA A 1 197 ? -0.264 4.585 13.479 1.00 83.81 197 ALA A CA 1
ATOM 1594 C C . ALA A 1 197 ? -1.786 4.448 13.289 1.00 83.81 197 ALA A C 1
ATOM 1596 O O . ALA A 1 197 ? -2.558 4.719 14.209 1.00 83.81 197 ALA A O 1
ATOM 1597 N N . VAL A 1 198 ? -2.225 3.963 12.124 1.00 82.31 198 VAL A N 1
ATOM 1598 C CA . VAL A 1 198 ? -3.644 3.676 11.864 1.00 82.31 198 VAL A CA 1
ATOM 1599 C C . VAL A 1 198 ? -4.138 2.538 12.761 1.00 82.31 198 VAL A C 1
ATOM 1601 O O . VAL A 1 198 ? -5.167 2.675 13.427 1.00 82.31 198 VAL A O 1
ATOM 1604 N N . PHE A 1 199 ? -3.385 1.437 12.852 1.00 81.38 199 PHE A N 1
ATOM 1605 C CA . PHE A 1 199 ? -3.749 0.295 13.693 1.00 81.38 199 PHE A CA 1
ATOM 1606 C C . PHE A 1 199 ? -3.774 0.636 15.186 1.00 81.38 199 PHE A C 1
ATOM 1608 O O . PHE A 1 199 ? -4.686 0.197 15.887 1.00 81.38 199 PHE A O 1
ATOM 1615 N N . SER A 1 200 ? -2.828 1.436 15.688 1.00 85.44 200 SER A N 1
ATOM 1616 C CA . SER A 1 200 ? -2.825 1.846 17.098 1.00 85.44 200 SER A CA 1
ATOM 1617 C C . SER A 1 200 ? -4.032 2.727 17.435 1.00 85.44 200 SER A C 1
ATOM 1619 O O . SER A 1 200 ? -4.685 2.511 18.458 1.00 85.44 200 SER A O 1
ATOM 1621 N N . GLY A 1 201 ? -4.396 3.656 16.545 1.00 85.62 201 GLY A N 1
ATOM 1622 C CA . GLY A 1 201 ? -5.588 4.489 16.699 1.00 85.62 201 GLY A CA 1
ATOM 1623 C C . GLY A 1 201 ? -6.885 3.675 16.694 1.00 85.62 201 GLY A C 1
ATOM 1624 O O . GLY A 1 201 ? -7.753 3.883 17.544 1.00 85.62 201 GLY A O 1
ATOM 1625 N N . LEU A 1 202 ? -7.010 2.711 15.778 1.00 89.62 202 LEU A N 1
ATOM 1626 C CA . LEU A 1 202 ? -8.156 1.797 15.735 1.00 89.62 202 LEU A CA 1
ATOM 1627 C C . LEU A 1 202 ? -8.233 0.931 16.995 1.00 89.62 202 LEU A C 1
ATOM 1629 O O . LEU A 1 202 ? -9.300 0.832 17.597 1.00 89.62 202 LEU A O 1
ATOM 1633 N N . SER A 1 203 ? -7.104 0.376 17.445 1.00 90.25 203 SER A N 1
ATOM 1634 C CA . SER A 1 203 ? -7.038 -0.420 18.673 1.00 90.25 203 SER A CA 1
ATOM 1635 C C . SER A 1 203 ? -7.501 0.374 19.894 1.00 90.25 203 SER A C 1
ATOM 1637 O O . SER A 1 203 ? -8.238 -0.164 20.717 1.00 90.25 203 SER A O 1
ATOM 1639 N N . MET A 1 204 ? -7.112 1.646 20.016 1.00 91.81 204 MET A N 1
ATOM 1640 C CA . MET A 1 204 ? -7.554 2.509 21.114 1.00 91.81 204 MET A CA 1
ATOM 1641 C C . MET A 1 204 ? -9.071 2.731 21.082 1.00 91.81 204 MET A C 1
ATOM 1643 O O . MET A 1 204 ? -9.734 2.635 22.113 1.00 91.81 204 MET A O 1
ATOM 1647 N N . ARG A 1 205 ? -9.637 2.996 19.898 1.00 92.31 205 ARG A N 1
ATOM 1648 C CA . ARG A 1 205 ? -11.087 3.194 19.731 1.00 92.31 205 ARG A CA 1
ATOM 1649 C C . ARG A 1 205 ? -11.868 1.930 20.064 1.00 92.31 205 ARG A C 1
ATOM 1651 O O . ARG A 1 205 ? -12.856 2.002 20.787 1.00 92.31 205 ARG A O 1
ATOM 1658 N N . ILE A 1 206 ? -11.399 0.780 19.585 1.00 94.06 206 ILE A N 1
ATOM 1659 C CA . ILE A 1 206 ? -12.003 -0.519 19.885 1.00 94.06 206 ILE A CA 1
ATOM 1660 C C . ILE A 1 206 ? -11.930 -0.788 21.392 1.00 94.06 206 ILE A C 1
ATOM 1662 O O . ILE A 1 206 ? -12.947 -1.123 21.988 1.00 94.06 206 ILE A O 1
ATOM 1666 N N . ALA A 1 207 ? -10.785 -0.554 22.038 1.00 92.94 207 ALA A N 1
ATOM 1667 C CA . ALA A 1 207 ? -10.644 -0.730 23.483 1.00 92.94 207 ALA A CA 1
ATOM 1668 C C . ALA A 1 207 ? -11.634 0.146 24.276 1.00 92.94 207 ALA A C 1
ATOM 1670 O O . ALA A 1 207 ? -12.314 -0.348 25.175 1.00 92.94 207 ALA A O 1
ATOM 1671 N N . LEU A 1 208 ? -11.792 1.419 23.901 1.00 93.88 208 LEU A N 1
ATOM 1672 C CA . LEU A 1 208 ? -12.765 2.319 24.530 1.00 93.88 208 LEU A CA 1
ATOM 1673 C C . LEU A 1 208 ? -14.210 1.840 24.342 1.00 93.88 208 LEU A C 1
ATOM 1675 O O . LEU A 1 208 ? -14.987 1.857 25.297 1.00 93.88 208 LEU A O 1
ATOM 1679 N N . LEU A 1 209 ? -14.561 1.376 23.139 1.00 94.69 209 LEU A N 1
ATOM 1680 C CA . LEU A 1 209 ? -15.885 0.816 22.865 1.00 94.69 209 LEU A CA 1
ATOM 1681 C C . LEU A 1 209 ? -16.134 -0.453 23.683 1.00 94.69 209 LEU A C 1
ATOM 1683 O O . LEU A 1 209 ? -17.185 -0.570 24.304 1.00 94.69 209 LEU A O 1
ATOM 1687 N N . THR A 1 210 ? -15.161 -1.366 23.764 1.00 94.31 210 THR A N 1
ATOM 1688 C CA . THR A 1 210 ? -15.298 -2.582 24.581 1.00 94.31 210 THR A CA 1
ATOM 1689 C C . THR A 1 210 ? -15.479 -2.257 26.062 1.00 94.31 210 THR A C 1
ATOM 1691 O O . THR A 1 210 ? -16.355 -2.830 26.704 1.00 94.31 210 THR A O 1
ATOM 1694 N N . LEU A 1 211 ? -14.732 -1.285 26.597 1.00 95.44 211 LEU A N 1
ATOM 1695 C CA . LEU A 1 211 ? -14.890 -0.834 27.978 1.00 95.44 211 LEU A CA 1
ATOM 1696 C C . LEU A 1 211 ? -16.295 -0.269 28.222 1.00 95.44 211 LEU A C 1
ATOM 1698 O O . LEU A 1 211 ? -16.952 -0.655 29.187 1.00 95.44 211 LEU A O 1
ATOM 1702 N N . ALA A 1 212 ? -16.781 0.599 27.332 1.00 94.69 212 ALA A N 1
ATOM 1703 C CA . ALA A 1 212 ? -18.129 1.158 27.424 1.00 94.69 212 ALA A CA 1
ATOM 1704 C C . ALA A 1 212 ? -19.208 0.061 27.362 1.00 94.69 212 ALA A C 1
ATOM 1706 O O . ALA A 1 212 ? -20.138 0.054 28.173 1.00 94.69 212 ALA A O 1
ATOM 1707 N N . CYS A 1 213 ? -19.046 -0.907 26.457 1.00 94.31 213 CYS A N 1
ATOM 1708 C CA . CYS A 1 213 ? -19.938 -2.055 26.324 1.00 94.31 213 CYS A CA 1
ATOM 1709 C C . CYS A 1 213 ? -19.923 -2.979 27.547 1.00 94.31 213 CYS A C 1
ATOM 1711 O O . CYS A 1 213 ? -20.941 -3.607 27.803 1.00 94.31 213 CYS A O 1
ATOM 1713 N N . LEU A 1 214 ? -18.825 -3.063 28.307 1.00 94.25 214 LEU A N 1
ATOM 1714 C CA . LEU A 1 214 ? -18.736 -3.868 29.535 1.00 94.25 214 LEU A CA 1
ATOM 1715 C C . LEU A 1 214 ? -19.287 -3.148 30.773 1.00 94.25 214 LEU A C 1
ATOM 1717 O O . LEU A 1 214 ? -19.830 -3.794 31.671 1.00 94.25 214 LEU A O 1
ATOM 1721 N N . ILE A 1 215 ? -19.202 -1.817 30.824 1.00 95.38 215 ILE A N 1
ATOM 1722 C CA . ILE A 1 215 ? -19.765 -1.032 31.932 1.00 95.38 215 ILE A CA 1
ATOM 1723 C C . ILE A 1 215 ? -21.291 -1.174 31.972 1.00 95.38 215 ILE A C 1
ATOM 1725 O O . ILE A 1 215 ? -21.868 -1.341 33.044 1.00 95.38 215 ILE A O 1
ATOM 1729 N N . TYR A 1 216 ? -21.953 -1.161 30.814 1.00 94.06 216 TYR A N 1
ATOM 1730 C CA . TYR A 1 216 ? -23.411 -1.263 30.731 1.00 94.06 216 TYR A CA 1
ATOM 1731 C C . TYR A 1 216 ? -24.008 -2.528 31.396 1.00 94.06 216 TYR A C 1
ATOM 1733 O O . TYR A 1 216 ? -24.854 -2.381 32.283 1.00 94.06 216 TYR A O 1
ATOM 1741 N N . PRO A 1 217 ? -23.582 -3.765 31.063 1.00 91.94 217 PRO A N 1
ATOM 1742 C CA . PRO A 1 217 ? -24.092 -4.970 31.709 1.00 91.94 217 PRO A CA 1
ATOM 1743 C C . PRO A 1 217 ? -23.708 -5.038 33.187 1.00 91.94 217 PRO A C 1
ATOM 1745 O O . PRO A 1 217 ? -24.518 -5.498 33.989 1.00 91.94 217 PRO A O 1
ATOM 1748 N N . LEU A 1 218 ? -22.529 -4.538 33.577 1.00 93.00 218 LEU A N 1
ATOM 1749 C CA . LEU A 1 218 ? -22.133 -4.481 34.986 1.00 93.00 218 LEU A CA 1
ATOM 1750 C C . LEU A 1 218 ? -23.121 -3.628 35.794 1.00 93.00 218 LEU A C 1
ATOM 1752 O O . LEU A 1 218 ? -23.598 -4.047 36.851 1.00 93.00 218 LEU A O 1
ATOM 1756 N N . VAL A 1 219 ? -23.477 -2.455 35.266 1.00 94.56 219 VAL A N 1
ATOM 1757 C CA . VAL A 1 219 ? -24.450 -1.546 35.878 1.00 94.56 219 VAL A CA 1
ATOM 1758 C C . VAL A 1 219 ? -25.838 -2.192 35.937 1.00 94.56 219 VAL A C 1
ATOM 1760 O O . VAL A 1 219 ? -26.466 -2.168 36.995 1.00 94.56 219 VAL A O 1
ATOM 1763 N N . LEU A 1 220 ? -26.299 -2.844 34.865 1.00 92.25 220 LEU A N 1
ATOM 1764 C CA . LEU A 1 220 ? -27.582 -3.562 34.859 1.00 92.25 220 LEU A CA 1
ATOM 1765 C C . LEU A 1 220 ? -27.645 -4.687 35.903 1.00 92.25 220 LEU A C 1
ATOM 1767 O O . LEU A 1 220 ? -28.639 -4.799 36.623 1.00 92.25 220 LEU A O 1
ATOM 1771 N N . VAL A 1 221 ? -26.591 -5.501 36.022 1.00 93.00 221 VAL A N 1
ATOM 1772 C CA . VAL A 1 221 ? -26.513 -6.566 37.037 1.00 93.00 221 VAL A CA 1
ATOM 1773 C C . VAL A 1 221 ? -26.521 -5.969 38.443 1.00 93.00 221 VAL A C 1
ATOM 1775 O O . VAL A 1 221 ? -27.237 -6.463 39.315 1.00 93.00 221 VAL A O 1
ATOM 1778 N N . SER A 1 222 ? -25.796 -4.867 38.645 1.00 91.25 222 SER A N 1
ATOM 1779 C CA . SER A 1 222 ? -25.742 -4.157 39.928 1.00 91.25 222 SER A CA 1
ATOM 1780 C C . SER A 1 222 ? -27.120 -3.624 40.332 1.00 91.25 222 SER A C 1
ATOM 1782 O O . SER A 1 222 ? -27.556 -3.812 41.468 1.00 91.25 222 SER A O 1
ATOM 1784 N N . PHE A 1 223 ? -27.857 -3.027 39.391 1.00 93.38 223 PHE A N 1
ATOM 1785 C CA . PHE A 1 223 ? -29.229 -2.576 39.627 1.00 93.38 223 PHE A CA 1
ATOM 1786 C C . PHE A 1 223 ? -30.184 -3.729 39.929 1.00 93.38 223 PHE A C 1
ATOM 1788 O O . PHE A 1 223 ? -31.025 -3.606 40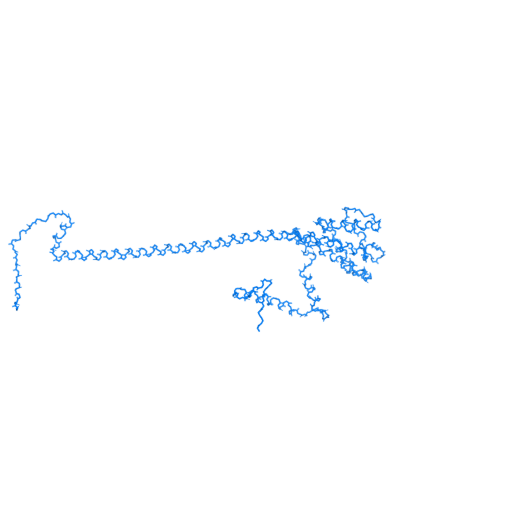.824 1.00 93.38 223 PHE A O 1
ATOM 1795 N N . LYS A 1 224 ? -30.047 -4.861 39.231 1.00 91.00 224 LYS A N 1
ATOM 1796 C CA . LYS A 1 224 ? -30.871 -6.045 39.489 1.00 91.00 224 LYS A CA 1
ATOM 1797 C C . LYS A 1 224 ? -30.650 -6.570 40.909 1.00 91.00 224 LYS A C 1
ATOM 1799 O O . LYS A 1 224 ? -31.623 -6.748 41.637 1.00 91.00 224 LYS A O 1
ATOM 1804 N N . GLN A 1 225 ? -29.393 -6.725 41.329 1.00 88.06 225 GLN A N 1
ATOM 1805 C CA . GLN A 1 225 ? -29.052 -7.179 42.682 1.00 88.06 225 GLN A CA 1
ATOM 1806 C C . GLN A 1 225 ? -29.571 -6.227 43.765 1.00 88.06 225 GLN A C 1
ATOM 1808 O O . GLN A 1 225 ? -30.157 -6.679 44.749 1.00 88.06 225 GLN A O 1
ATOM 1813 N N . MET A 1 226 ? -29.411 -4.911 43.580 1.00 86.25 226 MET A N 1
ATOM 1814 C CA . MET A 1 226 ? -29.957 -3.926 44.522 1.00 86.25 226 MET A CA 1
ATOM 1815 C C . MET A 1 226 ? -31.482 -4.021 44.623 1.00 86.25 226 MET A C 1
ATOM 1817 O O . MET A 1 226 ? -32.039 -3.963 45.720 1.00 86.25 226 MET A O 1
ATOM 1821 N N . THR A 1 227 ? -32.163 -4.210 43.493 1.00 91.12 227 THR A N 1
ATOM 1822 C CA . THR A 1 227 ? -33.627 -4.304 43.460 1.00 91.12 227 THR A CA 1
ATOM 1823 C C . THR A 1 227 ? -34.123 -5.587 44.135 1.00 91.12 227 THR A C 1
ATOM 1825 O O . THR A 1 227 ? -35.059 -5.531 44.932 1.00 91.12 227 THR A O 1
ATOM 1828 N N . GLU A 1 228 ? -33.472 -6.729 43.891 1.00 90.88 228 GLU A N 1
ATOM 1829 C CA . GLU A 1 228 ? -33.788 -8.007 44.549 1.00 90.88 228 GLU A CA 1
ATOM 1830 C C . GLU A 1 228 ? -33.578 -7.939 46.069 1.00 90.88 228 GLU A C 1
ATOM 1832 O O . GLU A 1 228 ? -34.419 -8.417 46.835 1.00 90.88 228 GLU A O 1
ATOM 1837 N N . TRP A 1 229 ? -32.502 -7.288 46.526 1.00 87.94 229 TRP A N 1
ATOM 1838 C CA . TRP A 1 229 ? -32.242 -7.107 47.955 1.00 87.94 229 TRP A CA 1
ATOM 1839 C C . TRP A 1 229 ? -33.349 -6.299 48.647 1.00 87.94 229 TRP A C 1
ATOM 1841 O O . TRP A 1 229 ? -33.862 -6.721 49.686 1.00 87.94 229 TRP A O 1
ATOM 1851 N N . ILE A 1 230 ? -33.780 -5.181 48.047 1.00 88.31 230 ILE A N 1
ATOM 1852 C CA . ILE A 1 230 ? -34.876 -4.348 48.575 1.00 88.31 230 ILE A CA 1
ATOM 1853 C C . ILE A 1 230 ? -36.191 -5.135 48.620 1.00 88.31 230 ILE A C 1
ATOM 1855 O O . ILE A 1 230 ? -36.924 -5.079 49.613 1.00 88.31 230 ILE A O 1
ATOM 1859 N N . GLN A 1 231 ? -36.492 -5.898 47.567 1.00 86.00 231 GLN A N 1
ATOM 1860 C CA . GLN A 1 231 ? -37.699 -6.721 47.515 1.00 86.00 231 GLN A CA 1
ATOM 1861 C C . GLN A 1 231 ? -37.702 -7.776 48.625 1.00 86.00 231 GLN A C 1
ATOM 1863 O O . GLN A 1 231 ? -38.678 -7.869 49.375 1.00 86.00 231 GLN A O 1
ATOM 1868 N N . ASN A 1 232 ? -36.601 -8.509 48.800 1.00 88.69 232 ASN A N 1
ATOM 1869 C CA . ASN A 1 232 ? -36.486 -9.528 49.842 1.00 88.69 232 ASN A CA 1
ATOM 1870 C C . ASN A 1 232 ? -36.545 -8.926 51.259 1.00 88.69 232 ASN A C 1
ATOM 1872 O O . ASN A 1 232 ? -37.195 -9.467 52.161 1.00 88.69 232 ASN A O 1
ATOM 1876 N N . TYR A 1 233 ? -35.932 -7.755 51.451 1.00 87.38 233 TYR A N 1
ATOM 1877 C CA . TYR A 1 233 ? -36.030 -7.011 52.704 1.00 87.38 233 TYR A CA 1
ATOM 1878 C C . TYR A 1 233 ? -37.487 -6.668 53.039 1.00 87.38 233 TYR A C 1
ATOM 1880 O O . TYR A 1 233 ? -37.938 -6.916 54.159 1.00 87.38 233 TYR A O 1
ATOM 1888 N N . SER A 1 234 ? -38.258 -6.175 52.063 1.00 87.44 234 SER A N 1
ATOM 1889 C CA . SER A 1 234 ? -39.673 -5.835 52.265 1.00 87.44 234 SER A CA 1
ATOM 1890 C C . SER A 1 234 ? -40.538 -7.054 52.616 1.00 87.44 234 SER A C 1
ATOM 1892 O O . SER A 1 234 ? -41.392 -6.969 53.502 1.00 87.44 234 SER A O 1
ATOM 1894 N N . GLN A 1 235 ? -40.281 -8.211 51.992 1.00 86.56 235 GLN A N 1
ATOM 1895 C CA . GLN A 1 235 ? -40.979 -9.464 52.298 1.00 86.56 235 GLN A CA 1
ATOM 1896 C C . GLN A 1 235 ? -40.663 -9.948 53.714 1.00 86.56 235 GLN A C 1
ATOM 1898 O O . GLN A 1 235 ? -41.571 -10.287 54.476 1.00 86.56 235 GLN A O 1
ATOM 1903 N N . THR A 1 236 ? -39.386 -9.907 54.097 1.00 86.00 236 THR A N 1
ATOM 1904 C CA . THR A 1 236 ? -38.946 -10.270 55.449 1.00 86.00 236 THR A CA 1
ATOM 1905 C C . THR A 1 236 ? -39.582 -9.353 56.491 1.00 86.00 236 THR A C 1
ATOM 1907 O O . THR A 1 236 ? -40.075 -9.820 57.521 1.00 86.00 236 THR A O 1
ATOM 1910 N N . LEU A 1 237 ? -39.623 -8.046 56.220 1.00 85.31 237 LEU A N 1
ATOM 1911 C CA . LEU A 1 237 ? -40.238 -7.064 57.107 1.00 85.31 237 LEU A CA 1
ATOM 1912 C C . LEU A 1 237 ? -41.737 -7.331 57.273 1.00 85.31 237 LEU A C 1
ATOM 1914 O O . LEU A 1 237 ? -42.240 -7.337 58.398 1.00 85.31 237 LEU A O 1
ATOM 1918 N N . ARG A 1 238 ? -42.436 -7.634 56.173 1.00 86.31 238 ARG A N 1
ATOM 1919 C CA . ARG A 1 238 ? -43.854 -8.000 56.202 1.00 86.31 238 ARG A CA 1
ATOM 1920 C C . ARG A 1 238 ? -44.089 -9.229 57.081 1.00 86.31 238 ARG A C 1
ATOM 1922 O O . ARG A 1 238 ? -44.887 -9.144 58.013 1.00 86.31 238 ARG A O 1
ATOM 1929 N N . GLY A 1 239 ? -43.323 -10.302 56.877 1.00 83.06 239 GLY A N 1
ATOM 1930 C CA . GLY A 1 239 ? -43.407 -11.513 57.700 1.00 83.06 239 GLY A CA 1
ATOM 1931 C C . GLY A 1 239 ? -43.180 -11.239 59.191 1.00 83.06 239 GLY A C 1
ATOM 1932 O O . GLY A 1 239 ? -43.937 -11.716 60.037 1.00 83.06 239 GLY A O 1
ATOM 1933 N N . ARG A 1 240 ? -42.200 -10.391 59.538 1.00 83.12 240 ARG A N 1
ATOM 1934 C CA . ARG A 1 240 ? -41.963 -10.005 60.941 1.00 83.12 240 ARG A CA 1
ATOM 1935 C C . ARG A 1 240 ? -43.104 -9.181 61.537 1.00 83.12 240 ARG A C 1
ATOM 1937 O O . ARG A 1 240 ? -43.446 -9.385 62.699 1.00 83.12 240 ARG A O 1
ATOM 1944 N N . THR A 1 241 ? -43.720 -8.282 60.769 1.00 84.50 241 THR A N 1
ATOM 1945 C CA . THR A 1 241 ? -44.876 -7.504 61.254 1.00 84.50 241 THR A CA 1
ATOM 1946 C C . THR A 1 241 ? -46.131 -8.359 61.438 1.00 84.50 241 THR A C 1
ATOM 1948 O O . THR A 1 241 ? -46.883 -8.131 62.385 1.00 84.50 241 THR A O 1
ATOM 1951 N N . GLU A 1 242 ? -46.344 -9.369 60.590 1.00 85.62 242 GLU A N 1
ATOM 1952 C CA . GLU A 1 242 ? -47.432 -10.343 60.746 1.00 85.62 242 GLU A CA 1
ATOM 1953 C C . GLU A 1 242 ? -47.216 -11.226 61.986 1.00 85.62 242 GLU A C 1
ATOM 1955 O O . GLU A 1 242 ? -48.133 -11.366 62.798 1.00 85.62 242 GLU A O 1
ATOM 1960 N N . ALA A 1 243 ? -45.990 -11.713 62.214 1.00 81.44 243 ALA A N 1
ATOM 1961 C CA . ALA A 1 243 ? -45.642 -12.457 63.427 1.00 81.44 243 ALA A CA 1
ATOM 1962 C C . ALA A 1 243 ? -45.858 -11.623 64.705 1.00 81.44 243 ALA A C 1
ATOM 1964 O O . ALA A 1 243 ? -46.447 -12.106 65.673 1.00 81.44 243 ALA A O 1
ATOM 1965 N N . LEU A 1 244 ? -45.459 -10.346 64.690 1.00 79.88 244 LEU A N 1
ATOM 1966 C CA . LEU A 1 244 ? -45.693 -9.415 65.800 1.00 79.88 244 LEU A CA 1
ATOM 1967 C C . LEU A 1 244 ? -47.185 -9.159 66.048 1.00 79.88 244 LEU A C 1
ATOM 1969 O O . LEU A 1 244 ? -47.614 -9.104 67.200 1.00 79.88 244 LEU A O 1
ATOM 1973 N N . LYS A 1 245 ? -48.002 -9.025 64.994 1.00 81.06 245 LYS A N 1
ATOM 1974 C CA . LYS A 1 245 ? -49.464 -8.903 65.137 1.00 81.06 245 LYS A CA 1
ATOM 1975 C C . LYS A 1 245 ? -50.072 -10.155 65.759 1.00 81.06 245 LYS A C 1
ATOM 1977 O O . LYS A 1 245 ? -50.934 -10.033 66.625 1.00 81.06 245 LYS A O 1
ATOM 1982 N N . HIS A 1 246 ? -49.613 -11.336 65.350 1.00 82.38 246 HIS A N 1
ATOM 1983 C CA . HIS A 1 246 ? -50.092 -12.594 65.908 1.00 82.38 246 HIS A CA 1
ATOM 1984 C C . HIS A 1 246 ? -49.744 -12.715 67.395 1.00 82.38 246 HIS A C 1
ATOM 1986 O O . HIS A 1 246 ? -50.627 -12.956 68.212 1.00 82.38 246 HIS A O 1
ATOM 1992 N N . GLN A 1 247 ? -48.490 -12.438 67.767 1.00 79.75 247 GLN A N 1
ATOM 1993 C CA . GLN A 1 247 ? -48.065 -12.418 69.170 1.00 79.75 247 GLN A CA 1
ATOM 1994 C C . GLN A 1 247 ? -48.839 -11.391 70.000 1.00 79.75 247 GLN A C 1
ATOM 1996 O O . GLN A 1 247 ? -49.225 -11.679 71.129 1.00 79.75 247 GLN A O 1
ATOM 2001 N N . ARG A 1 248 ? -49.115 -10.208 69.439 1.00 79.56 248 ARG A N 1
ATOM 2002 C CA . ARG A 1 248 ? -49.940 -9.191 70.099 1.00 79.56 248 ARG A CA 1
ATOM 2003 C C . ARG A 1 248 ? -51.364 -9.683 70.348 1.00 79.56 248 ARG A C 1
ATOM 2005 O O . ARG A 1 248 ? -51.878 -9.460 71.438 1.00 79.56 248 ARG A O 1
ATOM 2012 N N . HIS A 1 249 ? -51.983 -10.353 69.378 1.00 78.81 249 HIS A N 1
ATOM 2013 C CA . HIS A 1 249 ? -53.304 -10.952 69.566 1.00 78.81 249 HIS A CA 1
ATOM 2014 C C . HIS A 1 249 ? -53.293 -12.041 70.635 1.00 78.81 249 HIS A C 1
ATOM 2016 O O . HIS A 1 249 ? -54.173 -12.058 71.484 1.00 78.81 249 HIS A O 1
ATOM 2022 N N . LEU A 1 250 ? -52.273 -12.897 70.639 1.00 79.81 250 LEU A N 1
ATOM 2023 C CA . LEU A 1 250 ? -52.124 -13.970 71.621 1.00 79.81 250 LEU A CA 1
ATOM 2024 C C . LEU A 1 250 ? -51.941 -13.416 73.042 1.00 79.81 250 LEU A C 1
ATOM 2026 O O . LEU A 1 250 ? -52.564 -13.896 73.983 1.00 79.81 250 LEU A O 1
ATOM 2030 N N . ALA A 1 251 ? -51.150 -12.351 73.194 1.00 78.56 251 ALA A N 1
ATOM 2031 C CA . ALA A 1 251 ? -51.000 -11.646 74.464 1.00 78.56 251 ALA A CA 1
ATOM 2032 C C . ALA A 1 251 ? -52.307 -10.969 74.918 1.00 78.56 251 ALA A C 1
ATOM 2034 O O . ALA A 1 251 ? -52.626 -10.997 76.104 1.00 78.56 251 ALA A O 1
ATOM 2035 N N . GLU A 1 252 ? -53.077 -10.380 73.996 1.00 71.25 252 GLU A N 1
ATOM 2036 C CA . GLU A 1 252 ? -54.400 -9.816 74.301 1.00 71.25 252 GLU A CA 1
ATOM 2037 C C . GLU A 1 252 ? -55.404 -10.902 74.720 1.00 71.25 252 GLU A C 1
ATOM 2039 O O . GLU A 1 252 ? -56.186 -10.683 75.644 1.00 71.25 252 GLU A O 1
ATOM 2044 N N . ASP A 1 253 ? -55.359 -12.079 74.096 1.00 75.19 253 ASP A N 1
ATOM 2045 C CA . ASP A 1 253 ? -56.270 -13.188 74.391 1.00 75.19 253 ASP A CA 1
ATOM 2046 C C . ASP A 1 253 ? -55.946 -13.856 75.738 1.00 75.19 253 ASP A C 1
ATOM 2048 O O . ASP A 1 253 ? -56.834 -14.058 76.567 1.00 75.19 253 ASP A O 1
ATOM 2052 N N . LEU A 1 254 ? -54.658 -14.080 76.025 1.00 73.88 254 LEU A N 1
ATOM 2053 C CA . LEU A 1 254 ? -54.196 -14.537 77.342 1.00 73.88 254 LEU A CA 1
ATOM 2054 C C . LEU A 1 254 ? -54.565 -13.543 78.450 1.00 73.88 254 LEU A C 1
ATOM 2056 O O . LEU A 1 254 ? -54.991 -13.940 79.535 1.00 73.88 254 LEU A O 1
ATOM 2060 N N . LEU A 1 255 ? -54.458 -12.241 78.178 1.00 63.16 255 LEU A N 1
ATOM 2061 C CA . LEU A 1 255 ? -54.864 -11.212 79.133 1.00 63.16 255 LEU A CA 1
ATOM 2062 C C . LEU A 1 255 ? -56.377 -11.254 79.411 1.00 63.16 255 LEU A C 1
ATOM 2064 O O . LEU A 1 255 ? -56.797 -11.047 80.548 1.00 63.16 255 LEU A O 1
ATOM 2068 N N . HIS A 1 256 ? -57.194 -11.558 78.400 1.00 62.22 256 HIS A N 1
ATOM 2069 C CA . HIS A 1 256 ? -58.645 -11.705 78.539 1.00 62.22 256 HIS A CA 1
ATOM 2070 C C . HIS A 1 256 ? -59.090 -13.009 79.215 1.00 62.22 256 HIS A C 1
ATOM 2072 O O . HIS A 1 256 ? -60.206 -13.056 79.731 1.00 62.22 256 HIS A O 1
ATOM 2078 N N . GLN A 1 257 ? -58.244 -14.041 79.248 1.00 64.75 257 GLN A N 1
ATOM 2079 C CA . GLN A 1 257 ? -58.493 -15.249 80.043 1.00 64.75 257 GLN A CA 1
ATOM 2080 C C . GLN A 1 257 ? -58.241 -15.026 81.535 1.00 64.75 257 GLN A C 1
ATOM 2082 O O . GLN A 1 257 ? -58.929 -15.615 82.363 1.00 64.75 257 GLN A O 1
ATOM 2087 N N . MET A 1 258 ? -57.278 -14.169 81.885 1.00 65.19 258 MET A N 1
ATOM 2088 C CA . MET A 1 258 ? -56.956 -13.894 83.288 1.00 65.19 258 MET A CA 1
ATOM 2089 C C . MET A 1 258 ? -57.829 -12.797 83.907 1.00 65.19 258 MET A C 1
ATOM 2091 O O . MET A 1 258 ? -58.003 -12.782 85.123 1.00 65.19 258 MET A O 1
ATOM 2095 N N . LEU A 1 259 ? -58.392 -11.887 83.101 1.00 58.34 259 LEU A N 1
ATOM 2096 C CA . LEU A 1 259 ? -59.165 -10.733 83.575 1.00 58.34 259 LEU A CA 1
ATOM 2097 C C . LEU A 1 259 ? -60.373 -10.440 82.656 1.00 58.34 259 LEU A C 1
ATOM 2099 O O . LEU A 1 259 ? -60.218 -10.429 81.430 1.00 58.34 259 LEU A O 1
ATOM 2103 N N . PRO A 1 260 ? -61.565 -10.108 83.204 1.00 62.72 260 PRO A N 1
ATOM 2104 C CA . PRO A 1 260 ? -62.722 -9.693 82.410 1.00 62.72 260 PRO A CA 1
ATOM 2105 C C . PRO A 1 260 ? -62.388 -8.534 81.459 1.00 62.72 260 PRO A C 1
ATOM 2107 O O . PRO A 1 260 ? -61.633 -7.617 81.796 1.00 62.72 260 PRO A O 1
ATOM 2110 N N . LYS A 1 261 ? -62.981 -8.544 80.257 1.00 58.94 261 LYS A N 1
ATOM 2111 C CA . LYS A 1 261 ? -62.645 -7.629 79.142 1.00 58.94 261 LYS A CA 1
ATOM 2112 C C . LYS A 1 261 ? -62.709 -6.134 79.496 1.00 58.94 261 LYS A C 1
ATOM 2114 O O . LYS A 1 261 ? -62.009 -5.335 78.873 1.00 58.94 261 LYS A O 1
ATOM 2119 N N . THR A 1 262 ? -63.534 -5.757 80.469 1.00 60.06 262 THR A N 1
ATOM 2120 C CA . THR A 1 262 ? -63.690 -4.392 80.995 1.00 60.06 262 THR A CA 1
ATOM 2121 C C . THR A 1 262 ? -62.483 -3.935 81.821 1.00 60.06 262 THR A C 1
ATOM 2123 O O . THR A 1 262 ? -61.989 -2.830 81.600 1.00 60.06 262 THR A O 1
ATOM 2126 N N . VAL A 1 263 ? -61.930 -4.808 82.666 1.00 61.12 263 VAL A N 1
ATOM 2127 C CA . VAL A 1 263 ? -60.792 -4.507 83.556 1.00 61.12 263 VAL A CA 1
ATOM 2128 C C . VAL A 1 263 ? -59.473 -4.438 82.776 1.00 61.12 263 VAL A C 1
ATOM 2130 O O . VAL A 1 263 ? -58.681 -3.510 82.944 1.00 61.12 263 VAL A O 1
ATOM 2133 N N . ALA A 1 264 ? -59.265 -5.356 81.825 1.00 59.47 264 ALA A N 1
ATOM 2134 C CA . ALA A 1 264 ? -58.071 -5.368 80.972 1.00 59.47 264 ALA A CA 1
ATOM 2135 C C . ALA A 1 264 ? -57.941 -4.102 80.092 1.00 59.47 264 ALA A C 1
ATOM 2137 O O . ALA A 1 264 ? -56.835 -3.615 79.846 1.00 59.47 264 ALA A O 1
ATOM 2138 N N . LYS A 1 265 ? -59.066 -3.527 79.633 1.00 60.53 265 LYS A N 1
ATOM 2139 C CA . LYS A 1 265 ? -59.076 -2.277 78.848 1.00 60.53 265 LYS A CA 1
ATOM 2140 C C . LYS A 1 265 ? -58.754 -1.037 79.690 1.00 60.53 265 LYS A C 1
ATOM 2142 O O . LYS A 1 265 ? -58.085 -0.142 79.178 1.00 60.53 265 LYS A O 1
ATOM 2147 N N . GLN A 1 266 ? -59.188 -0.989 80.952 1.00 63.00 266 GLN A N 1
ATOM 2148 C CA . GLN A 1 266 ? -58.891 0.119 81.870 1.00 63.00 266 GLN A CA 1
ATOM 2149 C C . GLN A 1 266 ? -57.413 0.133 82.297 1.00 63.00 266 GLN A C 1
ATOM 2151 O O . GLN A 1 266 ? -56.778 1.188 82.254 1.00 63.00 266 GLN A O 1
ATOM 2156 N N . LEU A 1 267 ? -56.827 -1.042 82.568 1.00 60.03 267 LEU A N 1
ATOM 2157 C CA . LEU A 1 267 ? -55.395 -1.189 82.873 1.00 60.03 267 LEU A CA 1
ATOM 2158 C C . LEU A 1 267 ? -54.492 -0.778 81.697 1.00 60.03 267 LEU A C 1
ATOM 2160 O O . LEU A 1 267 ? -53.467 -0.127 81.890 1.00 60.03 267 LEU A O 1
ATOM 2164 N N . ARG A 1 268 ? -54.897 -1.082 80.456 1.00 59.28 268 ARG A N 1
ATOM 2165 C CA . ARG A 1 268 ? -54.164 -0.691 79.238 1.00 59.28 268 ARG A CA 1
ATOM 2166 C C . ARG A 1 268 ? -54.100 0.827 79.019 1.00 59.28 268 ARG A C 1
ATOM 2168 O O . ARG A 1 268 ? -53.188 1.299 78.349 1.00 59.28 268 ARG A O 1
ATOM 2175 N N . GLN A 1 269 ? -55.050 1.585 79.570 1.00 65.94 269 GLN A N 1
ATOM 2176 C CA . GLN A 1 269 ? -55.081 3.053 79.513 1.00 65.94 269 GLN A CA 1
ATOM 2177 C C . GLN A 1 269 ? -54.404 3.718 80.727 1.00 65.94 269 GLN A C 1
ATOM 2179 O O . GLN A 1 269 ? -54.564 4.922 80.911 1.00 65.94 269 GLN A O 1
ATOM 2184 N N . GLN A 1 270 ? -53.670 2.955 81.555 1.00 55.88 270 GLN A N 1
ATOM 2185 C CA . GLN A 1 270 ? -53.041 3.427 82.799 1.00 55.88 270 GLN A CA 1
ATOM 2186 C C . GLN A 1 270 ? -54.017 4.130 83.764 1.00 55.88 270 GLN A C 1
ATOM 2188 O O . GLN A 1 270 ? -53.621 5.020 84.515 1.00 55.88 270 GLN A O 1
ATOM 2193 N N . ARG A 1 271 ? -55.300 3.740 83.778 1.00 50.88 271 ARG A N 1
ATOM 2194 C CA . ARG A 1 271 ? -56.244 4.203 84.807 1.00 50.88 271 ARG A CA 1
ATOM 2195 C C . ARG A 1 271 ? -56.257 3.216 85.973 1.00 50.88 271 ARG A C 1
ATOM 2197 O O . ARG A 1 271 ? -56.275 2.006 85.754 1.00 50.88 271 ARG A O 1
ATOM 2204 N N . HIS A 1 272 ? -56.217 3.741 87.196 1.00 47.22 272 HIS A N 1
ATOM 2205 C CA . HIS A 1 272 ? -56.262 2.948 88.424 1.00 47.22 272 HIS A CA 1
ATOM 2206 C C . HIS A 1 272 ? -57.605 2.205 88.496 1.00 47.22 272 HIS A C 1
ATOM 2208 O O . HIS A 1 272 ? -58.655 2.830 88.351 1.00 47.22 272 HIS A O 1
ATOM 2214 N N . VAL A 1 273 ? -57.567 0.879 88.649 1.00 55.81 273 VAL A N 1
ATOM 2215 C CA . VAL A 1 273 ? -58.767 0.059 88.856 1.00 55.81 273 VAL A CA 1
ATOM 2216 C C . VAL A 1 273 ? -59.005 0.005 90.358 1.00 55.81 273 VAL A C 1
ATOM 2218 O O . VAL A 1 273 ? -58.210 -0.597 91.077 1.00 55.81 273 VAL A O 1
ATOM 2221 N N . GLU A 1 274 ? -60.061 0.658 90.832 1.00 51.59 274 GLU A N 1
ATOM 2222 C CA . GLU A 1 274 ? -60.507 0.497 92.216 1.00 51.59 274 GLU A CA 1
ATOM 2223 C C . GLU A 1 274 ? -61.313 -0.798 92.361 1.00 51.59 274 GLU A C 1
ATOM 2225 O O . GLU A 1 274 ? -61.992 -1.234 91.429 1.00 51.59 274 GLU A O 1
ATOM 2230 N N . ALA A 1 275 ? -61.196 -1.452 93.517 1.00 55.34 275 ALA A N 1
ATOM 2231 C CA . ALA A 1 275 ? -61.886 -2.706 93.784 1.00 55.34 275 ALA A CA 1
ATOM 2232 C C . ALA A 1 275 ? -63.401 -2.462 93.909 1.00 55.34 275 ALA A C 1
ATOM 2234 O O . ALA A 1 275 ? -63.857 -1.872 94.886 1.00 55.34 275 ALA A O 1
ATOM 2235 N N . GLU A 1 276 ? -64.185 -2.922 92.931 1.00 55.34 276 GLU A N 1
ATOM 2236 C CA . GLU A 1 276 ? -65.650 -2.913 93.015 1.00 55.34 276 GLU A CA 1
ATOM 2237 C C . GLU A 1 276 ? -66.151 -4.045 93.930 1.00 55.34 276 GLU A C 1
ATOM 2239 O O . GLU A 1 276 ? -65.779 -5.210 93.771 1.00 55.34 276 GLU A O 1
ATOM 2244 N N . SER A 1 277 ? -67.018 -3.700 94.887 1.00 47.97 277 SER A N 1
ATOM 2245 C CA . SER A 1 277 ? -67.745 -4.653 95.733 1.00 47.97 277 SER A CA 1
ATOM 2246 C C . SER A 1 277 ? -69.024 -5.091 95.021 1.00 47.97 277 SER A C 1
ATOM 2248 O O . SER A 1 277 ? -69.942 -4.293 94.847 1.00 47.97 277 SER A O 1
ATOM 2250 N N . TYR A 1 278 ? -69.096 -6.358 94.614 1.00 56.28 278 TYR A N 1
ATOM 2251 C CA . TYR A 1 278 ? -70.288 -6.925 93.983 1.00 56.28 278 TYR A CA 1
ATOM 2252 C C . TYR A 1 278 ? -71.270 -7.423 95.052 1.00 56.28 278 TYR A C 1
ATOM 2254 O O . TYR A 1 278 ? -70.942 -8.309 95.837 1.00 56.28 278 TYR A O 1
ATOM 2262 N N . GLU A 1 279 ? -72.474 -6.850 95.073 1.00 46.78 279 GLU A N 1
ATOM 2263 C CA . GLU A 1 279 ? -73.482 -7.072 96.124 1.00 46.78 279 GLU A CA 1
ATOM 2264 C C . GLU A 1 279 ? -74.182 -8.445 96.022 1.00 46.78 279 GLU A C 1
ATOM 2266 O O . GLU A 1 279 ? -74.689 -8.956 97.017 1.00 46.78 279 GLU A O 1
ATOM 2271 N N . GLU A 1 280 ? -74.152 -9.098 94.852 1.00 49.28 280 GLU A N 1
ATOM 2272 C CA . GLU A 1 280 ? -74.762 -10.418 94.655 1.00 49.28 280 GLU A CA 1
ATOM 2273 C C . GLU A 1 280 ? -73.938 -11.285 93.680 1.00 49.28 280 GLU A C 1
ATOM 2275 O O . GLU A 1 280 ? -74.122 -11.268 92.462 1.00 49.28 280 GLU A O 1
ATOM 2280 N N . VAL A 1 281 ? -72.982 -12.054 94.218 1.00 48.19 281 VAL A N 1
ATOM 2281 C CA . VAL A 1 281 ? -72.139 -12.979 93.437 1.00 48.19 281 VAL A CA 1
ATOM 2282 C C . VAL A 1 281 ? -72.552 -14.418 93.721 1.00 48.19 281 VAL A C 1
ATOM 2284 O O . VAL A 1 281 ? -72.408 -14.920 94.834 1.00 48.19 281 VAL A O 1
ATOM 2287 N N . ARG A 1 282 ? -73.036 -15.123 92.695 1.00 44.88 282 ARG A N 1
ATOM 2288 C CA . ARG A 1 282 ? -73.371 -16.548 92.798 1.00 44.88 282 ARG A CA 1
ATOM 2289 C C . ARG A 1 282 ? -72.111 -17.385 92.559 1.00 44.88 282 ARG A C 1
ATOM 2291 O O . ARG A 1 282 ? -71.737 -17.649 91.420 1.00 44.88 282 ARG A O 1
ATOM 2298 N N . LEU A 1 283 ? -71.440 -17.772 93.641 1.00 55.97 283 LEU A N 1
ATOM 2299 C CA . LEU A 1 283 ? -70.262 -18.644 93.604 1.00 55.97 283 LEU A CA 1
ATOM 2300 C C . LEU A 1 283 ? -70.698 -20.104 93.425 1.00 55.97 283 LEU A C 1
ATOM 2302 O O . LEU A 1 283 ? -71.427 -20.642 94.255 1.00 55.97 283 LEU A O 1
ATOM 2306 N N . ILE A 1 284 ? -70.240 -20.754 92.355 1.00 55.75 284 ILE A N 1
ATOM 2307 C CA . ILE A 1 284 ? -70.484 -22.178 92.095 1.00 55.75 284 ILE A CA 1
ATOM 2308 C C . ILE A 1 284 ? -69.150 -22.905 92.279 1.00 55.75 284 ILE A C 1
ATOM 2310 O O . ILE A 1 284 ? -68.221 -22.696 91.501 1.00 55.75 284 ILE A O 1
ATOM 2314 N N . ARG A 1 285 ? -69.036 -23.735 93.321 1.00 42.19 285 ARG A N 1
ATOM 2315 C CA . ARG A 1 285 ? -67.876 -24.607 93.553 1.00 42.19 285 ARG A CA 1
ATOM 2316 C C . ARG A 1 285 ? -68.252 -26.031 93.154 1.00 42.19 285 ARG A C 1
ATOM 2318 O O . ARG A 1 285 ? -69.208 -26.580 93.690 1.00 42.19 285 ARG A O 1
ATOM 2325 N N . ALA A 1 286 ? -67.525 -26.599 92.199 1.00 52.91 286 ALA A N 1
ATOM 2326 C CA . ALA A 1 286 ? -67.656 -27.995 91.805 1.00 52.91 286 ALA A CA 1
ATOM 2327 C C . ALA A 1 286 ? -66.494 -28.777 92.430 1.00 52.91 286 ALA A C 1
ATOM 2329 O O . ALA A 1 286 ? -65.365 -28.687 91.953 1.00 52.91 286 ALA A O 1
ATOM 2330 N N . ASP A 1 287 ? -66.764 -29.500 93.515 1.00 60.03 287 ASP A N 1
ATOM 2331 C CA . ASP A 1 287 ? -65.784 -30.386 94.145 1.00 60.03 287 ASP A CA 1
ATOM 2332 C C . ASP A 1 287 ? -65.788 -31.732 93.399 1.00 60.03 287 ASP A C 1
ATOM 2334 O O . ASP A 1 287 ? -66.785 -32.456 93.392 1.00 60.03 287 ASP A O 1
ATOM 2338 N N . GLY A 1 288 ? -64.688 -32.047 92.710 1.00 54.12 288 GLY A N 1
ATOM 2339 C CA . GLY A 1 288 ? -64.462 -33.365 92.111 1.00 54.12 288 GLY A CA 1
ATOM 2340 C C . GLY A 1 288 ? -63.961 -34.364 93.164 1.00 54.12 288 GLY A C 1
ATOM 2341 O O . GLY A 1 288 ? -63.180 -33.969 94.032 1.00 54.12 288 GLY A O 1
ATOM 2342 N N . PRO A 1 289 ? -64.379 -35.644 93.122 1.00 53.41 289 PRO A N 1
ATOM 2343 C CA . PRO A 1 289 ? -63.959 -36.631 94.109 1.00 53.41 289 PRO A CA 1
ATOM 2344 C C . PRO A 1 289 ? -62.473 -36.973 93.931 1.00 53.41 289 PRO A C 1
ATOM 2346 O O . PRO A 1 289 ? -62.030 -37.338 92.843 1.00 53.41 289 PRO A O 1
ATOM 2349 N N . VAL A 1 290 ? -61.717 -36.834 95.018 1.00 53.62 290 VAL A N 1
ATOM 2350 C CA . VAL A 1 290 ? -60.281 -37.131 95.115 1.00 53.62 290 VAL A CA 1
ATOM 2351 C C . VAL A 1 290 ? -60.086 -38.635 95.376 1.00 53.62 290 VAL A C 1
ATOM 2353 O O . VAL A 1 290 ? -60.687 -39.129 96.333 1.00 53.62 290 VAL A O 1
ATOM 2356 N N . PRO A 1 291 ? -59.288 -39.372 94.577 1.00 54.12 291 PRO A N 1
ATOM 2357 C CA . PRO A 1 291 ? -58.684 -40.640 94.988 1.00 54.12 291 PRO A CA 1
ATOM 2358 C C . PRO A 1 291 ? -57.363 -40.440 95.746 1.00 54.12 291 PRO A C 1
ATOM 2360 O O . PRO A 1 291 ? -56.598 -39.513 95.390 1.00 54.12 291 PRO A O 1
#

Sequence (291 aa):
MKSHRSSQGQACSQVELVDFCQNLNEYFTEYLNTNLEGDYKEWSEFSLAIVRILDFWGDVEQDVCRVKEFPDWKDVLSLRLVVTFIELNHQYSELPFIGTQDDFLEKWVYVLSRLAFAQLLSERLQDCWLENVQLKLNLTTSLKVNAYVFDSAPWQISATGVMGVLAGTQIAIQALKDTQDCLFARAVPALKLQSRAVFSGLSMRIALLTLACLIYPLVLVSFKQMTEWIQNYSQTLRGRTEALKHQRHLAEDLLHQMLPKTVAKQLRQQRHVEAESYEEVRLIRADGPVP

Mean predicted aligned error: 18.35 Å

Secondary structure (DSSP, 8-state):
----B-TT--BS-SHHHHHHHHHHHHHHHHHHH---SSS-TT--HHHHHHHHHHHHH--HHHHHHHHHH-GGGHHHHHHHHHHHHHHHHHHHHH-GGGGGSHHHHHHHHHHHHHHHHHHHH-HHHHHHHIIIIIIHHHHHH-----TTS---GGG---TTS---TTTT-HHHHHHHHHHHHHHHHHHHHHHHHHHHHHHHHHHHHHHHHHHHHHHHHHHHHHHHHHHHHHHHHHHHHHHHHHHHHHHHHHHHHHHHHHS-HHHHHHHHTT--------S--------PPP-

Solvent-accessible surface area (backbone atoms only — not comparable to full-atom values): 16932 Å² total; per-residue (Å²): 140,82,88,73,60,54,102,82,69,51,70,82,78,51,79,81,52,46,61,54,51,47,50,51,48,48,52,52,47,55,61,69,63,71,69,81,94,64,100,62,92,83,64,52,75,65,58,52,52,50,51,54,51,52,58,69,69,52,55,73,70,57,44,56,55,43,28,75,79,36,70,80,42,35,54,57,47,39,52,49,47,51,52,53,50,47,49,52,31,49,52,36,48,77,40,61,72,54,53,63,37,67,73,48,43,52,52,50,54,50,52,53,54,49,43,52,51,35,38,77,72,20,66,61,50,38,53,28,38,43,57,32,44,51,51,46,43,28,74,73,66,73,52,90,70,68,92,87,57,87,72,59,66,47,56,34,81,45,78,86,69,62,68,18,84,40,56,37,33,68,73,44,50,50,24,49,49,52,22,49,53,47,32,50,69,55,42,51,60,50,54,54,52,52,50,50,54,52,51,52,53,49,51,52,53,50,52,51,49,52,51,55,63,51,49,54,58,53,51,52,52,51,52,49,53,54,52,52,52,54,52,52,50,51,53,52,51,49,53,52,53,52,51,50,52,51,52,51,49,52,53,53,50,55,47,49,73,76,33,60,72,71,58,53,55,40,53,74,69,74,47,87,82,75,88,80,83,76,92,82,76,90,83,84,83,84,87,75,90,81,133

Foldseek 3Di:
DDFD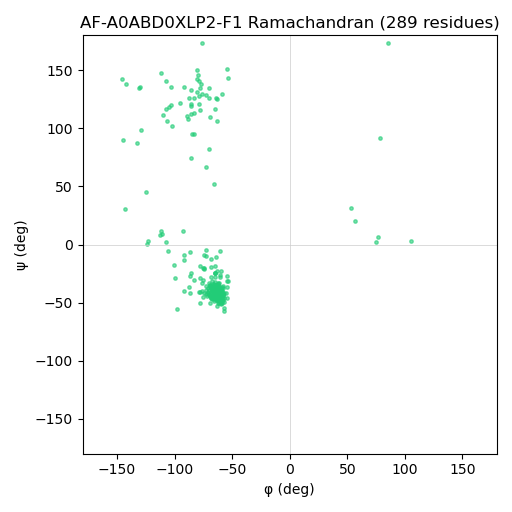ADPVRDGPPDPVCVVVVVVVVVVVVVVVPPDDDDDDPPDDPVVVVVVVVVVVLPDLVVLVVVCVVPVLSLLVSLLVLLVVQLVLLQVCLVPVVVLLDPVSLVVQVVSLVSNQVSCVSDVQLLVLCLVLPVPVCCVVPVDPDDRPHDDCQLQDGDNVDSHRVLRSDPSNSVSSVSSSVSSCVPSVVVSVVVVVVVVVVVVVVVVVVVVVVVVVVVVVVVVVVVVVVVVVVVVVVVVVVVVVVVVVVVVVVVLCVVDPPVVSVCVVVVHDDDDDDDPDDDDDDDDDDDD